Protein AF-J4HUY7-F1 (afdb_monomer)

Solvent-accessible surface area (backbone atoms only — not comparable to full-atom values): 13687 Å² total; per-residue (Å²): 138,82,88,81,90,84,85,79,87,78,92,79,88,75,88,77,85,83,84,84,75,85,84,85,84,78,89,78,82,79,83,84,79,81,87,84,87,82,95,74,90,79,77,85,74,84,67,69,67,57,62,49,49,64,48,46,53,58,52,51,50,52,51,51,52,49,52,51,45,46,54,53,36,52,56,52,59,76,70,52,76,94,69,73,83,78,67,62,34,72,47,80,29,30,30,77,92,40,72,36,100,83,76,45,63,26,73,47,74,48,53,35,80,44,98,59,100,60,72,37,56,49,69,56,53,49,48,51,50,54,49,53,53,31,48,51,19,45,76,72,69,45,73,43,36,58,60,55,62,36,67,74,41,49,83,77,51,73,45,62,69,52,52,56,49,49,52,49,24,47,23,47,53,68,71,50,57,56,66,62,43,26,44,38,75,72,88,81,82,88,80,72,34,69,85,45,71,46,78,44,98,86,73,50,72,50,73,33,56,71,73,88,128

Organism: NCBI:txid599839

Structure (mmCIF, N/CA/C/O backbone):
data_AF-J4HUY7-F1
#
_entry.id   AF-J4HUY7-F1
#
loop_
_atom_site.group_PDB
_atom_site.id
_atom_site.type_symbol
_atom_site.label_atom_id
_atom_site.label_alt_id
_atom_site.label_comp_id
_atom_site.label_asym_id
_atom_site.label_entity_id
_atom_site.label_seq_id
_atom_site.pdbx_PDB_ins_code
_atom_site.Cartn_x
_atom_site.Cartn_y
_atom_site.Cartn_z
_atom_site.occupancy
_atom_site.B_iso_or_equiv
_atom_site.auth_seq_id
_atom_site.auth_comp_id
_atom_site.auth_asym_id
_atom_site.auth_atom_id
_atom_site.pdbx_PDB_model_num
ATOM 1 N N . MET A 1 1 ? -24.445 50.585 28.431 1.00 38.25 1 MET A N 1
ATOM 2 C CA . MET A 1 1 ? -23.936 51.681 27.584 1.00 38.25 1 MET A CA 1
ATOM 3 C C . MET A 1 1 ? -22.609 51.173 27.026 1.00 38.25 1 MET A C 1
ATOM 5 O O . MET A 1 1 ? -21.662 51.097 27.787 1.00 38.25 1 MET A O 1
ATOM 9 N N . PHE A 1 2 ? -22.652 50.297 26.023 1.00 30.91 2 PHE A N 1
ATOM 10 C CA . PHE A 1 2 ? -22.777 50.557 24.579 1.00 30.91 2 PHE A CA 1
ATOM 11 C C . PHE A 1 2 ? -21.496 51.138 23.955 1.00 30.91 2 PHE A C 1
ATOM 13 O O . PHE A 1 2 ? -21.099 52.233 24.326 1.00 30.91 2 PHE A O 1
ATOM 20 N N . VAL A 1 3 ? -20.981 50.341 23.001 1.00 33.72 3 VAL A N 1
ATOM 21 C CA . VAL A 1 3 ? -20.169 50.607 21.789 1.00 33.72 3 VAL A CA 1
ATOM 22 C C . VAL A 1 3 ? -18.810 51.308 21.884 1.00 33.72 3 VAL A C 1
ATOM 24 O O . VAL A 1 3 ? -18.707 52.429 22.354 1.00 33.72 3 VAL A O 1
ATOM 27 N N . ASP A 1 4 ? -17.771 50.606 21.413 1.00 30.89 4 ASP A N 1
ATOM 28 C CA . ASP A 1 4 ? -17.185 50.707 20.051 1.00 30.89 4 ASP A CA 1
ATOM 29 C C . ASP A 1 4 ? -16.328 49.432 19.835 1.00 30.89 4 ASP A C 1
ATOM 31 O O . ASP A 1 4 ? -15.568 49.068 20.727 1.00 30.89 4 ASP A O 1
ATOM 35 N N . ALA A 1 5 ? -16.385 48.580 18.802 1.00 35.00 5 ALA A N 1
ATOM 36 C CA . ALA A 1 5 ? -16.934 48.588 17.443 1.00 35.00 5 ALA A CA 1
ATOM 37 C C . ALA A 1 5 ? -16.463 49.741 16.551 1.00 35.00 5 ALA A C 1
ATOM 39 O O . ALA A 1 5 ? -17.162 50.731 16.423 1.00 35.00 5 ALA A O 1
ATOM 40 N N . SER A 1 6 ? -15.299 49.569 15.916 1.00 33.41 6 SER A N 1
ATOM 41 C CA . SER A 1 6 ? -15.131 49.686 14.456 1.00 33.41 6 SER A CA 1
ATOM 42 C C . SER A 1 6 ? -13.654 49.778 14.089 1.00 33.41 6 SER A C 1
ATOM 44 O O . SER A 1 6 ? -12.982 50.743 14.434 1.00 33.41 6 SER A O 1
ATOM 46 N N . ILE A 1 7 ? -13.170 48.802 13.324 1.00 36.09 7 ILE A N 1
ATOM 47 C CA . ILE A 1 7 ? -12.205 49.081 12.262 1.00 36.09 7 ILE A CA 1
ATOM 48 C C . ILE A 1 7 ? -12.801 48.454 11.008 1.00 36.09 7 ILE A C 1
ATOM 50 O O . ILE A 1 7 ? -12.862 47.233 10.864 1.00 36.09 7 ILE A O 1
ATOM 54 N N . ASP A 1 8 ? -13.332 49.349 10.185 1.00 33.78 8 ASP A N 1
ATOM 55 C CA . ASP A 1 8 ? -13.675 49.159 8.788 1.00 33.78 8 ASP A CA 1
ATOM 56 C C . ASP A 1 8 ? -12.426 48.880 7.941 1.00 33.78 8 ASP A C 1
ATOM 58 O O . ASP A 1 8 ? -11.303 49.214 8.323 1.00 33.78 8 ASP A O 1
ATOM 62 N N . THR A 1 9 ? -12.702 48.425 6.715 1.00 34.53 9 THR A N 1
ATOM 63 C CA . THR A 1 9 ? -11.829 48.404 5.525 1.00 34.53 9 THR A CA 1
ATOM 64 C C . THR A 1 9 ? -10.830 47.236 5.486 1.00 34.53 9 THR A C 1
ATOM 66 O O . THR A 1 9 ? -10.200 46.906 6.477 1.00 34.53 9 THR A O 1
ATOM 69 N N . LEU A 1 10 ? -10.629 46.512 4.388 1.00 32.56 10 LEU A N 1
ATOM 70 C CA . LEU A 1 10 ? -10.973 46.747 2.994 1.00 32.56 10 LEU A CA 1
ATOM 71 C C . LEU A 1 10 ? -10.975 45.382 2.287 1.00 32.56 10 LEU A C 1
ATOM 73 O O . LEU A 1 10 ? -10.099 44.550 2.520 1.00 32.56 10 LEU A O 1
ATOM 77 N N . LEU A 1 11 ? -11.979 45.167 1.443 1.00 32.56 11 LEU A N 1
ATOM 78 C CA . LEU A 1 11 ? -11.950 44.173 0.379 1.00 32.56 11 LEU A CA 1
ATOM 79 C C . LEU A 1 11 ? -10.902 44.616 -0.646 1.00 32.56 11 LEU A C 1
ATOM 81 O O . LEU A 1 11 ? -11.141 45.617 -1.308 1.00 32.56 11 LEU A O 1
ATOM 85 N N . ASP A 1 12 ? -9.821 43.858 -0.809 1.00 32.53 12 ASP A N 1
ATOM 86 C CA . ASP A 1 12 ? -9.082 43.820 -2.073 1.00 32.53 12 ASP A CA 1
ATOM 87 C C . ASP A 1 12 ? -9.061 42.373 -2.552 1.00 32.53 12 ASP A C 1
ATOM 89 O O . ASP A 1 12 ? -8.385 41.489 -2.021 1.00 32.53 12 ASP A O 1
ATOM 93 N N . PHE A 1 13 ? -9.942 42.142 -3.516 1.00 35.69 13 PHE A N 1
ATOM 94 C CA . PHE A 1 13 ? -10.158 40.899 -4.226 1.00 35.69 13 PHE A CA 1
ATOM 95 C C . PHE A 1 13 ? -9.361 40.987 -5.530 1.00 35.69 13 PHE A C 1
ATOM 97 O O . PHE A 1 13 ? -9.944 41.015 -6.608 1.00 35.69 13 PHE A O 1
ATOM 104 N N . ASP A 1 14 ? -8.034 41.062 -5.436 1.00 31.92 14 ASP A N 1
ATOM 105 C CA . ASP A 1 14 ? -7.173 40.973 -6.615 1.00 31.92 14 ASP A CA 1
ATOM 106 C C . ASP A 1 14 ? -6.776 39.517 -6.860 1.00 31.92 14 ASP A C 1
ATOM 108 O O . ASP A 1 14 ? -5.899 38.925 -6.234 1.00 31.92 14 ASP A O 1
ATOM 112 N N . SER A 1 15 ? -7.566 38.922 -7.753 1.00 41.78 15 SER A N 1
ATOM 113 C CA . SER A 1 15 ? -7.103 38.161 -8.911 1.00 41.78 15 SER A CA 1
ATOM 114 C C . SER A 1 15 ? -5.582 38.172 -9.115 1.00 41.78 15 SER A C 1
ATOM 116 O O . SER A 1 15 ? -5.054 39.123 -9.678 1.00 41.78 15 SER A O 1
ATOM 118 N N . GLU A 1 16 ? -4.925 37.050 -8.835 1.00 38.44 16 GLU A N 1
ATOM 119 C CA . GLU A 1 16 ? -3.814 36.583 -9.665 1.00 38.44 16 GLU A CA 1
ATOM 120 C C . GLU A 1 16 ? -3.773 35.051 -9.646 1.00 38.44 16 GLU A C 1
ATOM 122 O O . GLU A 1 16 ? -3.515 34.385 -8.642 1.00 38.44 16 GLU A O 1
ATOM 127 N N . VAL A 1 17 ? -4.159 34.503 -10.794 1.00 41.50 17 VAL A N 1
ATOM 128 C CA . VAL A 1 17 ? -4.097 33.095 -11.159 1.00 41.50 17 VAL A CA 1
ATOM 129 C C . VAL A 1 17 ? -2.678 32.856 -11.666 1.00 41.50 17 VAL A C 1
ATOM 131 O O . VAL A 1 17 ? -2.362 33.274 -12.773 1.00 41.50 17 VAL A O 1
ATOM 134 N N . GLU A 1 18 ? -1.825 32.190 -10.888 1.00 38.47 18 GLU A N 1
ATOM 135 C CA . GLU A 1 18 ? -0.595 31.602 -11.433 1.00 38.47 18 GLU A CA 1
ATOM 136 C C . GLU A 1 18 ? -0.794 30.104 -11.663 1.00 38.47 18 GLU A C 1
ATOM 138 O O . GLU A 1 18 ? -0.602 29.238 -10.806 1.00 38.47 18 GLU A O 1
ATOM 143 N N . GLU A 1 19 ? -1.237 29.841 -12.885 1.00 40.03 19 GLU A N 1
ATOM 144 C CA . GLU A 1 19 ? -1.189 28.578 -13.592 1.00 40.03 19 GLU A CA 1
ATOM 145 C C . GLU A 1 19 ? 0.276 28.243 -13.916 1.00 40.03 19 GLU A C 1
ATOM 147 O O . GLU A 1 19 ? 0.894 28.857 -14.778 1.00 40.03 19 GLU A O 1
ATOM 152 N N . PHE A 1 20 ? 0.850 27.256 -13.224 1.00 31.88 20 PHE A N 1
ATOM 153 C CA . PHE A 1 20 ? 2.121 26.642 -13.617 1.00 31.88 20 PHE A CA 1
ATOM 154 C C . PHE A 1 20 ? 1.890 25.175 -13.981 1.00 31.88 20 PHE A C 1
ATOM 156 O O . PHE A 1 20 ? 2.145 24.259 -13.198 1.00 31.88 20 PHE A O 1
ATOM 163 N N . ALA A 1 21 ? 1.403 24.962 -15.202 1.00 42.94 21 ALA A N 1
ATOM 164 C CA . ALA A 1 21 ? 1.564 23.706 -15.919 1.00 42.94 21 ALA A CA 1
ATOM 165 C C . ALA A 1 21 ? 2.738 23.870 -16.900 1.00 42.94 21 ALA A C 1
ATOM 167 O O . ALA A 1 21 ? 2.683 24.757 -17.750 1.00 42.94 21 ALA A O 1
ATOM 168 N N . PRO A 1 22 ? 3.809 23.061 -16.834 1.00 41.44 22 PRO A N 1
ATOM 169 C CA . PRO A 1 22 ? 4.754 23.016 -17.935 1.00 41.44 22 PRO A CA 1
ATOM 170 C C . PRO A 1 22 ? 4.153 22.186 -19.077 1.00 41.44 22 PRO A C 1
ATOM 172 O O . PRO A 1 22 ? 4.008 20.966 -18.969 1.00 41.44 22 PRO A O 1
ATOM 175 N N . GLU A 1 23 ? 3.816 22.866 -20.174 1.00 35.19 23 GLU A N 1
ATOM 176 C CA . GLU A 1 23 ? 3.649 22.263 -21.496 1.00 35.19 23 GLU A CA 1
ATOM 177 C C . GLU A 1 23 ? 4.940 21.530 -21.886 1.00 35.19 23 GLU A C 1
ATOM 179 O O . GLU A 1 23 ? 5.982 22.145 -22.113 1.00 35.19 23 GLU A O 1
ATOM 184 N N . TYR A 1 24 ? 4.869 20.207 -22.013 1.00 36.44 24 TYR A N 1
ATOM 185 C CA . TYR A 1 24 ? 5.837 19.450 -22.799 1.00 36.44 24 TYR A CA 1
ATOM 186 C C . TYR A 1 24 ? 5.263 19.255 -24.202 1.00 36.44 24 TYR A C 1
ATOM 188 O O . TYR A 1 24 ? 4.510 18.320 -24.466 1.00 36.44 24 TYR A O 1
ATOM 196 N N . SER A 1 25 ? 5.630 20.161 -25.109 1.00 38.25 25 SER A 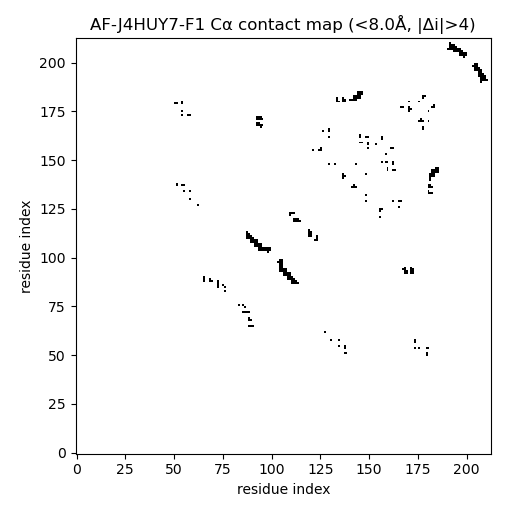N 1
ATOM 197 C CA . SER A 1 25 ? 5.553 19.924 -26.547 1.00 38.25 25 SER A CA 1
ATOM 198 C C . SER A 1 25 ? 6.840 19.235 -26.990 1.00 38.25 25 SER A C 1
ATOM 200 O O . SER A 1 25 ? 7.923 19.817 -26.913 1.00 38.25 25 SER A O 1
ATOM 202 N N . GLN A 1 26 ? 6.734 17.998 -27.472 1.00 34.56 26 GLN A N 1
ATOM 203 C CA . GLN A 1 26 ? 7.739 17.453 -28.375 1.00 34.56 26 GLN A CA 1
ATOM 204 C C . GLN A 1 26 ? 7.059 16.566 -29.418 1.00 34.56 26 GLN A C 1
ATOM 206 O O . GLN A 1 26 ? 6.6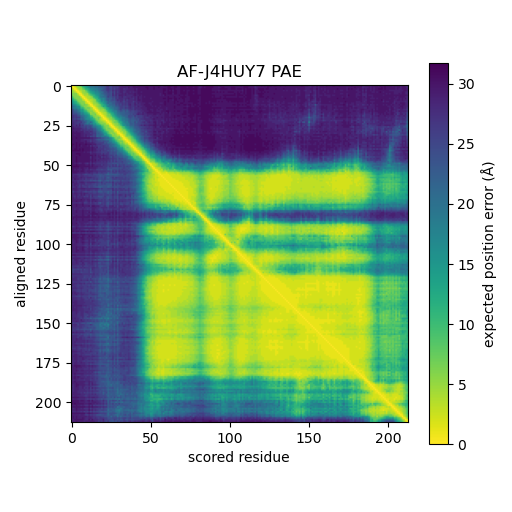09 15.452 -29.153 1.00 34.56 26 GLN A O 1
ATOM 211 N N . THR A 1 27 ? 6.944 17.117 -30.622 1.00 34.31 27 THR A N 1
ATOM 212 C CA . THR A 1 27 ? 6.459 16.455 -31.826 1.00 34.31 27 THR A CA 1
ATOM 213 C C . THR A 1 27 ? 7.509 15.463 -32.323 1.00 34.31 27 THR A C 1
ATOM 215 O O . THR A 1 27 ? 8.447 15.829 -33.026 1.00 34.31 27 THR A O 1
ATOM 218 N N . ALA A 1 28 ? 7.345 14.184 -31.990 1.00 35.81 28 ALA A N 1
ATOM 219 C CA . ALA A 1 28 ? 8.039 13.115 -32.697 1.00 35.81 28 ALA A CA 1
ATOM 220 C C . ALA A 1 28 ? 7.286 12.821 -34.003 1.00 35.81 28 ALA A C 1
ATOM 222 O O . ALA A 1 28 ? 6.202 12.237 -34.010 1.00 35.81 28 ALA A O 1
ATOM 223 N N . THR A 1 29 ? 7.853 13.269 -35.120 1.00 32.00 29 THR A N 1
ATOM 224 C CA . THR A 1 29 ? 7.429 12.900 -36.472 1.00 32.00 29 THR A CA 1
ATOM 225 C C . THR A 1 29 ? 7.604 11.394 -36.671 1.00 32.00 29 THR A C 1
ATOM 227 O O . THR A 1 29 ? 8.727 10.893 -36.709 1.00 32.00 29 THR A O 1
ATOM 230 N N . PHE A 1 30 ? 6.489 10.674 -36.787 1.00 29.12 30 PHE A N 1
ATOM 231 C CA . PHE A 1 30 ? 6.446 9.245 -37.089 1.00 29.12 30 PHE A CA 1
ATOM 232 C C . PHE A 1 30 ? 6.504 9.053 -38.611 1.00 29.12 30 PHE A C 1
ATOM 234 O O . PHE A 1 30 ? 5.508 9.261 -39.308 1.00 29.12 30 PHE A O 1
ATOM 241 N N . ASP A 1 31 ? 7.681 8.700 -39.129 1.00 30.00 31 ASP A N 1
ATOM 242 C CA . ASP A 1 31 ? 7.869 8.297 -40.524 1.00 30.00 31 ASP A CA 1
ATOM 243 C C . ASP A 1 31 ? 7.206 6.930 -40.753 1.00 30.00 31 ASP A C 1
ATOM 245 O O . ASP A 1 31 ? 7.569 5.913 -40.156 1.00 30.00 31 ASP A O 1
ATOM 249 N N . LYS A 1 32 ? 6.174 6.926 -41.599 1.00 40.25 32 LYS A N 1
ATOM 250 C CA . LYS A 1 32 ? 5.355 5.762 -41.922 1.00 40.25 32 LYS A CA 1
ATOM 251 C C . LYS A 1 32 ? 5.789 5.197 -43.268 1.00 40.25 32 LYS A C 1
ATOM 253 O O . LYS A 1 32 ? 5.107 5.377 -44.274 1.00 40.25 32 LYS A O 1
ATOM 258 N N . SER A 1 33 ? 6.870 4.431 -43.250 1.00 33.69 33 SER A N 1
ATOM 259 C CA . SER A 1 33 ? 7.291 3.602 -44.378 1.00 33.69 33 SER A CA 1
ATOM 260 C C . SER A 1 33 ? 7.096 2.119 -44.034 1.00 33.69 33 SER A C 1
ATOM 262 O O . SER A 1 33 ? 7.957 1.483 -43.435 1.00 33.69 33 SER A O 1
ATOM 264 N N . ARG A 1 34 ? 5.926 1.563 -44.387 1.00 39.53 34 ARG A N 1
ATOM 265 C CA . ARG A 1 34 ? 5.692 0.104 -44.485 1.00 39.53 34 ARG A CA 1
ATOM 266 C C . ARG A 1 34 ? 6.259 -0.413 -45.817 1.00 39.53 34 ARG A C 1
ATOM 268 O O . ARG A 1 34 ? 6.200 0.311 -46.809 1.00 39.53 34 ARG A O 1
ATOM 275 N N . PRO A 1 35 ? 6.657 -1.693 -45.884 1.00 36.69 35 PRO A N 1
ATOM 276 C CA . PRO A 1 35 ? 5.809 -2.638 -46.612 1.00 36.69 35 PRO A CA 1
ATOM 277 C C . PRO A 1 35 ? 5.503 -3.923 -45.823 1.00 36.69 35 PRO A C 1
ATOM 279 O O . PRO A 1 35 ? 5.846 -4.074 -44.658 1.00 36.69 35 PRO A O 1
ATOM 282 N N . SER A 1 36 ? 4.703 -4.763 -46.464 1.00 34.75 36 SER A N 1
ATOM 283 C CA . SER A 1 36 ? 3.686 -5.684 -45.962 1.00 34.75 36 SER A CA 1
ATOM 284 C C . SER A 1 36 ? 4.118 -7.137 -45.703 1.00 34.75 36 SER A C 1
ATOM 286 O O . SER A 1 36 ? 5.081 -7.612 -46.290 1.00 34.75 36 SER A O 1
ATOM 288 N N . THR A 1 37 ? 3.251 -7.812 -44.927 1.00 37.28 37 THR A N 1
ATOM 289 C CA . THR A 1 37 ? 2.889 -9.250 -44.914 1.00 37.28 37 THR A CA 1
ATOM 290 C C . THR A 1 37 ? 3.932 -10.272 -44.466 1.00 37.28 37 THR A C 1
ATOM 292 O O . THR A 1 37 ? 4.777 -10.672 -45.251 1.00 37.28 37 THR A O 1
ATOM 295 N N . ASP A 1 38 ? 3.733 -10.813 -43.261 1.00 29.41 38 ASP A N 1
ATOM 296 C CA . ASP A 1 38 ? 3.331 -12.217 -43.142 1.00 29.41 38 ASP A CA 1
ATOM 297 C C . ASP A 1 38 ? 2.443 -12.422 -41.911 1.00 29.41 38 ASP A C 1
ATOM 299 O O . ASP A 1 38 ? 2.703 -11.929 -40.814 1.00 29.41 38 ASP A O 1
ATOM 303 N N . SER A 1 39 ? 1.323 -13.098 -42.142 1.00 44.34 39 SER A N 1
ATOM 304 C CA . SER A 1 39 ? 0.355 -13.515 -41.140 1.00 44.34 39 SER A CA 1
ATOM 305 C C . SER A 1 39 ? 0.922 -14.675 -40.328 1.00 44.34 39 SER A C 1
ATOM 307 O O . SER A 1 39 ? 0.954 -15.808 -40.805 1.00 44.34 39 SER A O 1
ATOM 309 N N . VAL A 1 40 ? 1.313 -14.399 -39.089 1.00 36.50 40 VAL A N 1
ATOM 310 C CA . VAL A 1 40 ? 1.475 -15.413 -38.049 1.00 36.50 40 VAL A CA 1
ATOM 311 C C . VAL A 1 40 ? 0.678 -14.915 -36.856 1.00 36.50 40 VAL A C 1
ATOM 313 O O . VAL A 1 40 ? 0.971 -13.857 -36.311 1.00 36.50 40 VAL A O 1
ATOM 316 N N . THR A 1 41 ? -0.377 -15.642 -36.514 1.00 44.94 41 THR A N 1
ATOM 317 C CA . THR A 1 41 ? -1.059 -15.581 -35.221 1.00 44.94 41 THR A CA 1
ATOM 318 C C . THR A 1 41 ? -0.271 -16.437 -34.232 1.00 44.94 41 THR A C 1
ATOM 320 O O . THR A 1 41 ? -0.215 -17.650 -34.443 1.00 44.94 41 THR A O 1
ATOM 323 N N . PRO A 1 42 ? 0.302 -15.869 -33.160 1.00 36.69 42 PRO A N 1
ATOM 324 C CA . PRO A 1 42 ? 0.654 -16.620 -31.972 1.00 36.69 42 PRO A CA 1
ATOM 325 C C . PRO A 1 42 ? -0.351 -16.277 -30.870 1.00 36.69 42 PRO A C 1
ATOM 327 O O . PRO A 1 42 ? -0.430 -15.147 -30.400 1.00 36.69 42 PRO A O 1
ATOM 330 N N . GLU A 1 43 ? -1.173 -17.282 -30.603 1.00 38.50 43 GLU A N 1
ATOM 331 C CA . GLU A 1 43 ? -1.778 -17.690 -29.334 1.00 38.50 43 GLU A CA 1
ATOM 332 C C . GLU A 1 43 ? -1.806 -16.666 -28.188 1.00 38.50 43 GLU A C 1
ATOM 334 O O . GLU A 1 43 ? -0.788 -16.188 -27.695 1.00 38.50 43 GLU A O 1
ATOM 339 N N . GLU A 1 44 ? -3.027 -16.374 -27.743 1.00 38.62 44 GLU A N 1
ATOM 340 C CA . GLU A 1 44 ? -3.322 -15.635 -26.524 1.00 38.62 44 GLU A CA 1
ATOM 341 C C . GLU A 1 44 ? -2.806 -16.434 -25.313 1.00 38.62 44 GLU A C 1
ATOM 343 O O . GLU A 1 44 ? -3.359 -17.476 -24.961 1.00 38.62 44 GLU A O 1
ATOM 348 N N . ASP A 1 45 ? -1.734 -15.954 -24.679 1.00 37.28 45 ASP A N 1
ATOM 349 C CA . ASP A 1 45 ? -1.219 -16.505 -23.425 1.00 37.28 45 ASP A CA 1
ATOM 350 C C . ASP A 1 45 ? -2.270 -16.351 -22.300 1.00 37.28 45 ASP A C 1
ATOM 352 O O . ASP A 1 45 ? -2.436 -15.280 -21.709 1.00 37.28 45 ASP A O 1
ATOM 356 N N . GLU A 1 46 ? -2.953 -17.445 -21.946 1.00 44.47 46 GLU A N 1
ATOM 357 C CA . GLU A 1 46 ? -3.904 -17.558 -20.821 1.00 44.47 46 GLU A CA 1
ATOM 358 C C . GLU A 1 46 ? -3.273 -17.376 -19.412 1.00 44.47 46 GLU A C 1
ATOM 360 O O . GLU A 1 46 ? -3.939 -17.581 -18.396 1.00 44.47 46 GLU A O 1
ATOM 365 N N . ASP A 1 47 ? -2.011 -16.948 -19.292 1.00 46.00 47 ASP A N 1
ATOM 366 C CA . ASP A 1 47 ? -1.273 -16.918 -18.013 1.00 46.00 47 ASP A CA 1
ATOM 367 C C . ASP A 1 47 ? -1.370 -15.570 -17.254 1.00 46.00 47 ASP A C 1
ATOM 369 O O . ASP A 1 47 ? -1.098 -15.472 -16.056 1.00 46.00 47 ASP A O 1
ATOM 373 N N . GLY A 1 48 ? -1.829 -14.495 -17.909 1.00 48.81 48 GLY A N 1
ATOM 374 C CA . GLY A 1 48 ? -1.856 -13.145 -17.314 1.00 48.81 48 GLY A CA 1
ATOM 375 C C . GLY A 1 48 ? -2.935 -12.915 -16.242 1.00 48.81 48 GLY A C 1
ATOM 376 O O . GLY A 1 48 ? -2.802 -12.038 -15.381 1.00 48.81 48 GLY A O 1
ATOM 377 N N . THR A 1 49 ? -4.018 -13.698 -16.263 1.00 52.59 49 THR A N 1
ATOM 378 C CA . THR A 1 49 ? -5.185 -13.459 -15.390 1.00 52.59 49 THR A CA 1
ATOM 379 C C . THR A 1 49 ? -5.063 -14.094 -14.006 1.00 52.59 49 THR A C 1
ATOM 381 O O . THR A 1 49 ? -5.787 -13.702 -13.091 1.00 52.59 49 THR A O 1
ATOM 384 N N . ASN A 1 50 ? -4.173 -15.073 -13.827 1.00 58.41 50 ASN A N 1
ATOM 385 C CA . ASN A 1 50 ? -4.056 -15.800 -12.563 1.00 58.41 50 ASN A CA 1
ATOM 386 C C . ASN A 1 50 ? -3.141 -15.059 -11.574 1.00 58.41 50 ASN A C 1
ATOM 388 O O . ASN A 1 50 ? -3.513 -14.856 -10.420 1.00 58.41 50 ASN A O 1
ATOM 392 N N . ALA A 1 51 ? -2.010 -14.534 -12.057 1.00 59.31 51 ALA A N 1
ATOM 393 C CA . ALA A 1 51 ? -1.076 -13.742 -11.249 1.00 59.31 51 ALA A CA 1
ATOM 394 C C . ALA A 1 51 ? -1.681 -12.408 -10.766 1.00 59.31 51 ALA A C 1
ATOM 396 O O . ALA A 1 51 ? -1.413 -11.947 -9.659 1.00 59.31 51 ALA A O 1
ATOM 397 N N . THR A 1 52 ? -2.539 -11.789 -11.582 1.00 65.44 52 THR A N 1
ATOM 398 C CA . THR A 1 52 ? -3.256 -10.552 -11.224 1.00 65.44 52 THR A CA 1
ATOM 399 C C . THR A 1 52 ? -4.317 -10.797 -10.148 1.00 65.44 52 THR A C 1
ATOM 401 O O . THR A 1 52 ? -4.470 -9.981 -9.239 1.00 65.44 52 THR A O 1
ATOM 404 N N . LYS A 1 53 ? -5.003 -11.948 -10.183 1.00 65.88 53 LYS A N 1
ATOM 405 C CA . LYS A 1 53 ? -5.951 -12.370 -9.134 1.00 65.88 53 LYS A CA 1
ATOM 406 C C . LYS A 1 53 ? -5.267 -12.699 -7.806 1.00 65.88 53 LYS A C 1
ATOM 408 O O . LYS A 1 53 ? -5.856 -12.470 -6.751 1.00 65.88 53 LYS A O 1
ATOM 413 N N . GLU A 1 54 ? -4.035 -13.201 -7.851 1.00 77.19 54 GLU A N 1
ATOM 414 C CA . GLU A 1 54 ? -3.272 -13.599 -6.663 1.00 77.19 54 GLU A CA 1
ATOM 415 C C . GLU A 1 54 ? -2.989 -12.413 -5.720 1.00 77.19 54 GLU A C 1
ATOM 417 O O . GLU A 1 54 ? -3.029 -12.567 -4.500 1.00 77.19 54 GLU A O 1
ATOM 422 N N . ALA A 1 55 ? -2.783 -11.207 -6.264 1.00 77.81 55 ALA A N 1
ATOM 423 C CA . ALA A 1 55 ? -2.499 -10.005 -5.474 1.00 77.81 55 ALA A CA 1
ATOM 424 C C . ALA A 1 55 ? -3.746 -9.175 -5.100 1.00 77.81 55 ALA A C 1
ATOM 426 O O . ALA A 1 55 ? -3.738 -8.498 -4.068 1.00 77.81 55 ALA A O 1
ATOM 427 N N . THR A 1 56 ? -4.826 -9.214 -5.890 1.00 88.31 56 THR A N 1
ATOM 428 C CA . THR A 1 56 ? -6.046 -8.421 -5.621 1.00 88.31 56 THR A CA 1
ATOM 429 C C . THR A 1 56 ? -6.888 -8.990 -4.487 1.00 88.31 56 THR A C 1
ATOM 431 O O . THR A 1 56 ? -7.315 -8.241 -3.608 1.00 88.31 56 THR A O 1
ATOM 434 N N . GLN A 1 57 ? -7.073 -10.310 -4.436 1.00 90.88 57 GLN A N 1
ATOM 435 C CA . GLN A 1 57 ? -7.857 -10.965 -3.385 1.00 90.88 57 GLN A CA 1
ATOM 436 C C . GLN A 1 57 ? -7.373 -10.670 -1.952 1.00 90.88 57 GLN A C 1
ATOM 438 O O . GLN A 1 57 ? -8.202 -10.291 -1.118 1.00 90.88 57 GLN A O 1
ATOM 443 N N . PRO A 1 58 ? -6.074 -10.799 -1.610 1.00 91.56 58 PRO A N 1
ATOM 444 C CA . PRO A 1 58 ? -5.615 -10.517 -0.251 1.00 91.56 58 PRO A CA 1
ATOM 445 C C . PRO A 1 58 ? -5.723 -9.028 0.102 1.00 91.56 58 PRO A C 1
ATOM 447 O O . PRO A 1 58 ? -5.974 -8.680 1.261 1.00 91.56 58 PRO A O 1
ATOM 450 N N . LEU A 1 59 ? -5.595 -8.145 -0.892 1.00 92.00 59 LEU A N 1
ATOM 451 C CA . LEU A 1 59 ? -5.790 -6.712 -0.722 1.00 92.00 59 LEU A CA 1
ATOM 452 C C . LEU A 1 59 ? -7.244 -6.395 -0.341 1.00 92.00 59 LEU A C 1
ATOM 454 O O . LEU A 1 59 ? -7.492 -5.733 0.669 1.00 92.00 59 LEU A O 1
ATOM 458 N N . GLU A 1 60 ? -8.201 -6.915 -1.109 1.00 93.50 60 GLU A N 1
ATOM 459 C CA . GLU A 1 60 ? -9.635 -6.742 -0.868 1.00 93.50 60 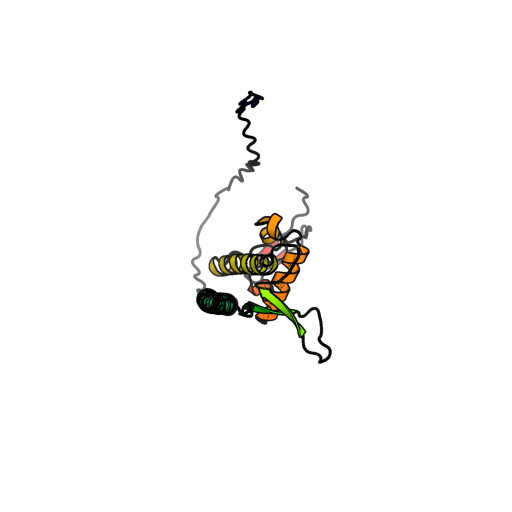GLU A CA 1
ATOM 460 C C . GLU A 1 60 ? -10.061 -7.368 0.462 1.00 93.50 60 GLU A C 1
ATOM 462 O O . GLU A 1 60 ? -10.775 -6.736 1.243 1.00 93.50 60 GLU A O 1
ATOM 467 N N . ALA A 1 61 ? -9.558 -8.561 0.786 1.00 93.75 61 ALA A N 1
ATOM 468 C CA . ALA A 1 61 ? -9.821 -9.219 2.062 1.00 93.75 61 ALA A CA 1
ATOM 469 C C . ALA A 1 61 ? -9.357 -8.370 3.259 1.00 93.75 61 ALA A C 1
ATOM 471 O O . ALA A 1 61 ? -10.071 -8.261 4.262 1.00 93.75 61 ALA A O 1
ATOM 472 N N . LEU A 1 62 ? -8.191 -7.721 3.158 1.00 94.19 62 LEU A N 1
ATOM 473 C CA . LEU A 1 62 ? -7.685 -6.841 4.211 1.00 94.19 62 LEU A CA 1
ATOM 474 C C . LEU A 1 62 ? -8.550 -5.579 4.361 1.00 94.19 62 LEU A C 1
ATOM 476 O O . LEU A 1 62 ? -8.871 -5.189 5.489 1.00 94.19 62 LEU A O 1
ATOM 480 N N . VAL A 1 63 ? -8.979 -4.973 3.247 1.00 94.31 63 VAL A N 1
ATOM 481 C CA . VAL A 1 63 ? -9.918 -3.836 3.260 1.00 94.31 63 VAL A CA 1
ATOM 482 C C . VAL A 1 63 ? -11.244 -4.233 3.908 1.00 94.31 63 VAL A C 1
ATOM 484 O O . VAL A 1 63 ? -11.720 -3.538 4.808 1.00 94.31 63 VAL A O 1
ATOM 487 N N . LEU A 1 64 ? -11.824 -5.363 3.498 1.00 94.75 64 LEU A N 1
ATOM 488 C CA . LEU A 1 64 ? -13.094 -5.866 4.021 1.00 94.75 64 LEU A CA 1
ATOM 489 C C . LEU A 1 64 ? -13.011 -6.176 5.516 1.00 94.75 64 LEU A C 1
ATOM 491 O O . LEU A 1 64 ? -13.918 -5.806 6.265 1.00 94.75 64 LEU A O 1
ATOM 495 N N . SER A 1 65 ? -11.915 -6.789 5.971 1.00 94.25 65 SER A N 1
ATOM 496 C CA . SER A 1 65 ? -11.661 -7.033 7.395 1.00 94.25 65 SER A CA 1
ATOM 497 C C . SER A 1 65 ? -11.679 -5.730 8.195 1.00 94.25 65 SER A C 1
ATOM 499 O O . SER A 1 65 ? -12.380 -5.618 9.203 1.00 94.25 65 SER A O 1
ATOM 501 N N . PHE A 1 66 ? -10.973 -4.704 7.717 1.00 93.88 66 PHE A N 1
ATOM 502 C CA . PHE A 1 66 ? -10.932 -3.410 8.389 1.00 93.88 66 PHE A CA 1
ATOM 503 C C . PHE A 1 66 ? -12.296 -2.707 8.408 1.00 93.88 66 PHE A C 1
ATOM 505 O O . PHE A 1 66 ? -12.724 -2.216 9.455 1.00 93.88 66 PHE A O 1
ATOM 512 N N . MET A 1 67 ? -13.001 -2.674 7.275 1.00 94.06 67 MET A N 1
ATOM 513 C CA . MET A 1 67 ? -14.314 -2.029 7.173 1.00 94.06 67 MET A CA 1
ATOM 514 C C . MET A 1 67 ? -15.370 -2.741 8.024 1.00 94.06 67 MET A C 1
ATOM 516 O O . MET A 1 67 ? -16.191 -2.080 8.664 1.00 94.06 67 MET A O 1
ATOM 520 N N . SER A 1 68 ? -15.305 -4.072 8.110 1.00 93.56 68 SER A N 1
ATOM 521 C CA . SER A 1 68 ? -16.171 -4.866 8.988 1.00 93.56 68 SER A CA 1
ATOM 522 C C . SER A 1 68 ? -15.930 -4.503 10.454 1.00 93.56 68 SER A C 1
ATOM 524 O O . SER A 1 68 ? -16.869 -4.103 11.145 1.00 93.56 68 SER A O 1
ATOM 526 N N . GLN A 1 69 ? -14.666 -4.500 10.897 1.00 92.81 69 GLN A N 1
ATOM 527 C CA . GLN A 1 69 ? -14.291 -4.084 12.254 1.00 92.81 69 GLN A CA 1
ATOM 528 C C . GLN A 1 69 ? -14.738 -2.648 12.574 1.00 92.81 69 GLN A C 1
ATOM 530 O O . GLN A 1 69 ? -15.227 -2.378 13.675 1.00 92.81 69 GLN A O 1
ATOM 535 N N . LEU A 1 70 ? -14.600 -1.718 11.622 1.00 90.81 70 LEU A N 1
ATOM 536 C CA . LEU A 1 70 ? -15.089 -0.347 11.775 1.00 90.81 70 LEU A CA 1
ATOM 537 C C . LEU A 1 70 ? -16.607 -0.299 11.938 1.00 90.81 70 LEU A C 1
ATOM 539 O O . LEU A 1 70 ? -17.097 0.379 12.841 1.00 90.81 70 LEU A O 1
ATOM 543 N N . SER A 1 71 ? -17.353 -1.006 11.090 1.00 91.50 71 SER A N 1
ATOM 544 C CA . SER A 1 71 ? -18.817 -1.010 11.139 1.00 91.50 71 SER A CA 1
ATOM 545 C C . SER A 1 71 ? -19.330 -1.516 12.493 1.00 91.50 71 SER A C 1
ATOM 547 O O . SER A 1 71 ? -20.176 -0.875 13.123 1.00 91.50 71 SER A O 1
ATOM 549 N N . GLU A 1 72 ? -18.734 -2.590 13.015 1.00 88.50 72 GLU A N 1
ATOM 550 C CA . GLU A 1 72 ? -19.060 -3.147 14.325 1.00 88.50 72 GLU A CA 1
ATOM 551 C C . GLU A 1 72 ? -18.715 -2.180 15.462 1.00 88.50 72 GLU A C 1
ATOM 553 O O . GLU A 1 72 ? -19.511 -1.982 16.387 1.00 88.50 72 GLU A O 1
ATOM 558 N N . ALA A 1 73 ? -17.540 -1.547 15.398 1.00 87.19 73 ALA A N 1
ATOM 559 C CA . ALA A 1 73 ? -17.113 -0.566 16.389 1.00 87.19 73 ALA A CA 1
ATOM 560 C C . ALA A 1 73 ? -18.064 0.643 16.438 1.00 87.19 73 ALA A C 1
ATOM 562 O O . ALA A 1 73 ? -18.408 1.118 17.526 1.00 87.19 73 ALA A O 1
ATOM 563 N N . LEU A 1 74 ? -18.552 1.102 15.280 1.00 85.25 74 LEU A N 1
ATO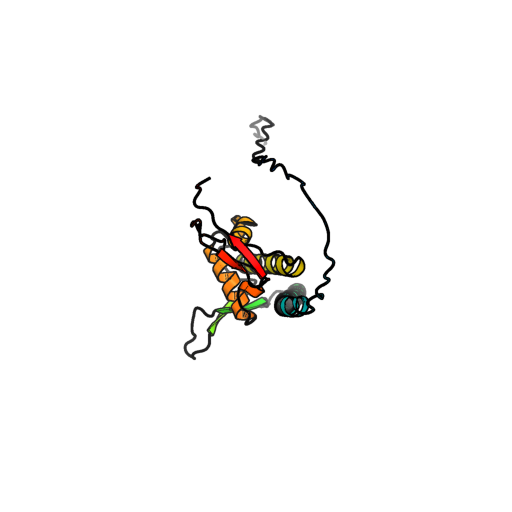M 564 C CA . LEU A 1 74 ? -19.510 2.205 15.180 1.00 85.25 74 LEU A CA 1
ATOM 565 C C . LEU A 1 74 ? -20.883 1.845 15.765 1.00 85.25 74 LEU A C 1
ATOM 567 O O . LEU A 1 74 ? -21.478 2.666 16.468 1.00 85.25 74 LEU A O 1
ATOM 571 N N . VAL A 1 75 ? -21.383 0.625 15.531 1.00 84.88 75 VAL A N 1
ATOM 572 C CA . VAL A 1 75 ? -22.659 0.156 16.109 1.00 84.88 75 VAL A CA 1
ATOM 573 C C . VAL A 1 75 ? -22.586 0.113 17.636 1.00 84.88 75 VAL A C 1
ATOM 575 O O . VAL A 1 75 ? -23.502 0.584 18.316 1.00 84.88 75 VAL A O 1
ATOM 578 N N . VAL A 1 76 ? -21.483 -0.401 18.187 1.00 78.31 76 VAL A N 1
ATOM 579 C CA . VAL A 1 76 ? -21.265 -0.460 19.641 1.00 78.31 76 VAL A CA 1
ATOM 580 C C . VAL A 1 76 ? -21.158 0.942 20.241 1.00 78.31 76 VAL A C 1
ATOM 582 O O . VAL A 1 76 ? -21.763 1.207 21.279 1.00 78.31 76 VAL A O 1
ATOM 585 N N . SER A 1 77 ? -20.453 1.862 19.574 1.00 75.44 77 SER A N 1
ATOM 586 C CA . SER A 1 77 ? -20.303 3.242 20.048 1.00 75.44 77 SER A CA 1
ATOM 587 C C . SER A 1 77 ? -21.636 3.990 20.143 1.00 75.44 77 SER A C 1
ATOM 589 O O . SER A 1 77 ? -21.816 4.769 21.074 1.00 75.44 77 SER A O 1
ATOM 591 N N . LYS A 1 78 ? -22.576 3.768 19.214 1.00 73.50 78 LYS A N 1
ATOM 592 C CA . LYS A 1 78 ? -23.889 4.444 19.220 1.00 73.50 78 LYS A CA 1
ATOM 593 C C . LYS A 1 78 ? -24.815 3.962 20.342 1.00 73.50 78 LYS A C 1
ATOM 595 O O . LYS A 1 78 ? -25.669 4.718 20.789 1.00 73.50 78 LYS A O 1
ATOM 600 N N . ARG A 1 79 ? -24.657 2.713 20.793 1.00 69.38 79 ARG A N 1
ATOM 601 C CA . ARG A 1 79 ? -25.476 2.099 21.859 1.00 69.38 79 ARG A CA 1
ATOM 602 C C . ARG A 1 79 ? -24.918 2.327 23.268 1.00 69.38 79 ARG A C 1
ATOM 604 O O . ARG A 1 79 ? -25.589 2.034 24.251 1.00 69.38 79 ARG A O 1
ATOM 611 N N . ALA A 1 80 ? -23.691 2.821 23.380 1.00 61.53 80 ALA A N 1
ATOM 612 C CA . ALA A 1 80 ? -22.979 2.941 24.640 1.00 61.53 80 ALA A CA 1
ATOM 613 C C . ALA A 1 80 ? -23.359 4.215 25.420 1.00 61.53 80 ALA A C 1
ATOM 615 O O . ALA A 1 80 ? -22.851 5.301 25.151 1.00 61.53 80 ALA A O 1
ATOM 616 N N . THR A 1 81 ? -24.195 4.086 26.452 1.00 57.59 81 THR A N 1
ATOM 617 C CA . THR A 1 81 ? -24.440 5.158 27.427 1.00 57.59 81 THR A CA 1
ATOM 618 C C . THR A 1 81 ? -23.349 5.176 28.506 1.00 57.59 81 THR A C 1
ATOM 620 O O . THR A 1 81 ? -23.259 4.276 29.335 1.00 57.59 81 THR A O 1
ATOM 623 N N . ARG A 1 82 ? -22.539 6.242 28.507 1.00 55.97 82 ARG A N 1
ATOM 624 C CA . ARG A 1 82 ? -21.725 6.783 29.623 1.00 55.97 82 ARG A CA 1
ATOM 625 C C . ARG A 1 82 ? -20.607 5.951 30.266 1.00 55.97 82 ARG A C 1
ATOM 627 O O . ARG A 1 82 ? -19.818 6.529 31.004 1.00 55.97 82 ARG A O 1
ATOM 634 N N . SER A 1 83 ? -20.431 4.681 29.945 1.00 62.38 83 SER A N 1
ATOM 635 C CA . SER A 1 83 ? -19.207 3.958 30.309 1.00 62.38 83 SER A CA 1
ATOM 636 C C . SER A 1 83 ? -18.926 2.932 29.235 1.00 62.38 83 SER A C 1
ATOM 638 O O . SER A 1 83 ? -19.625 1.927 29.167 1.00 62.38 83 SER A O 1
ATOM 640 N N . ASN A 1 84 ? -17.980 3.187 28.326 1.00 54.47 84 ASN A N 1
ATOM 641 C CA . ASN A 1 84 ? -17.579 2.108 27.434 1.00 54.47 84 ASN A CA 1
ATOM 642 C C . ASN A 1 84 ? -16.201 2.284 26.815 1.00 54.47 84 ASN A C 1
ATOM 644 O O . ASN A 1 84 ? -15.857 3.308 26.228 1.00 54.47 84 ASN A O 1
ATOM 648 N N . LYS A 1 85 ? -15.427 1.211 26.943 1.00 59.28 85 LYS A N 1
ATOM 649 C CA . LYS A 1 85 ? -14.136 1.004 26.305 1.00 59.28 85 LYS A CA 1
ATOM 650 C C . LYS A 1 85 ? -14.372 0.963 24.793 1.00 59.28 85 LYS A C 1
ATOM 652 O O . LYS A 1 85 ? -15.027 0.045 24.306 1.00 59.28 85 LYS A O 1
ATOM 657 N N . SER A 1 86 ? -13.889 1.961 24.052 1.00 63.34 86 SER A N 1
ATOM 658 C CA . SER A 1 86 ? -13.982 1.964 22.589 1.00 63.34 86 SER A CA 1
ATOM 659 C C . SER A 1 86 ? -13.310 0.706 22.036 1.00 63.34 86 SER A C 1
ATOM 661 O O . SER A 1 86 ? -12.154 0.427 22.369 1.00 63.34 86 SER A O 1
ATOM 663 N N . LYS A 1 87 ? -14.019 -0.068 21.205 1.00 73.88 87 LYS A N 1
ATOM 664 C CA . LYS A 1 87 ? -13.396 -1.166 20.460 1.00 73.88 87 LYS A CA 1
ATOM 665 C C . LYS A 1 87 ? -12.390 -0.551 19.491 1.00 73.88 87 LYS A C 1
ATOM 667 O O . LYS A 1 87 ? -12.761 0.266 18.654 1.00 73.88 87 LYS A O 1
ATOM 672 N N . ASN A 1 88 ? -11.120 -0.907 19.651 1.00 82.88 88 ASN A N 1
ATOM 673 C CA . ASN A 1 88 ? -10.081 -0.477 18.728 1.00 82.88 88 ASN A CA 1
ATOM 674 C C . ASN A 1 88 ? -10.118 -1.408 17.519 1.00 82.88 88 ASN A C 1
ATOM 676 O O . ASN A 1 88 ? -10.037 -2.622 17.683 1.00 82.88 88 ASN A O 1
ATOM 680 N N . VAL A 1 89 ? -10.211 -0.827 16.333 1.00 89.62 89 VAL A N 1
ATOM 681 C CA . VAL A 1 89 ? -9.961 -1.496 15.063 1.00 89.62 89 VAL A CA 1
ATOM 682 C C . VAL A 1 89 ? -8.464 -1.711 14.912 1.00 89.62 89 VAL A C 1
ATOM 684 O O . VAL A 1 89 ? -7.663 -0.818 15.217 1.00 89.62 89 VAL A O 1
ATOM 687 N N . VAL A 1 90 ? -8.085 -2.908 14.477 1.00 91.50 90 VAL A N 1
ATOM 688 C CA . VAL A 1 90 ? -6.693 -3.338 14.414 1.00 91.50 90 VAL A CA 1
ATOM 689 C C . VAL A 1 90 ? -6.393 -3.933 13.043 1.00 91.50 90 VAL A C 1
ATOM 691 O O . VAL A 1 90 ? -7.125 -4.786 12.549 1.00 91.50 90 VAL A O 1
ATOM 694 N N . ILE A 1 91 ? -5.288 -3.489 12.447 1.00 92.50 91 ILE A N 1
ATOM 695 C CA . ILE A 1 91 ? -4.681 -4.110 11.269 1.00 92.50 91 ILE A CA 1
ATOM 696 C C . ILE A 1 91 ? -3.299 -4.603 11.669 1.00 92.50 91 ILE A C 1
ATOM 698 O O . ILE A 1 91 ? -2.502 -3.852 12.236 1.00 92.50 91 ILE A O 1
ATOM 702 N N . GLU A 1 92 ? -3.009 -5.852 11.351 1.00 92.62 92 GLU A N 1
ATOM 703 C CA . GLU A 1 92 ? -1.714 -6.472 11.584 1.00 92.62 92 GLU A CA 1
ATOM 704 C C . GLU A 1 92 ? -1.005 -6.656 10.247 1.00 92.62 92 GLU A C 1
ATOM 706 O O . GLU A 1 92 ? -1.555 -7.247 9.324 1.00 92.62 92 GLU A O 1
ATOM 711 N N . LEU A 1 93 ? 0.200 -6.103 10.136 1.00 91.75 93 LEU A N 1
ATOM 712 C CA . LEU A 1 93 ? 1.032 -6.207 8.944 1.00 91.75 93 LEU A CA 1
ATOM 713 C C . LEU A 1 93 ? 2.316 -6.951 9.283 1.00 91.75 93 LEU A C 1
ATOM 715 O O . LEU A 1 93 ? 2.972 -6.647 10.282 1.00 91.75 93 LEU A O 1
ATOM 719 N N . VAL A 1 94 ? 2.717 -7.889 8.439 1.00 91.81 94 VAL A N 1
ATOM 720 C CA . VAL A 1 94 ? 3.985 -8.600 8.595 1.00 91.81 94 VAL A CA 1
ATOM 721 C C . VAL A 1 94 ? 5.137 -7.655 8.258 1.00 91.81 94 VAL A C 1
ATOM 723 O O . VAL A 1 94 ? 5.128 -6.963 7.247 1.00 91.81 94 VAL A O 1
ATOM 726 N N . ASN A 1 95 ? 6.170 -7.639 9.095 1.00 88.44 95 ASN A N 1
ATOM 727 C CA . ASN A 1 95 ? 7.388 -6.874 8.876 1.00 88.44 95 ASN A CA 1
ATOM 728 C C . ASN A 1 95 ? 8.592 -7.820 8.783 1.00 88.44 95 ASN A C 1
ATOM 730 O O . ASN A 1 95 ? 9.208 -8.173 9.788 1.00 88.44 95 ASN A O 1
ATOM 734 N N . ARG A 1 96 ? 8.979 -8.190 7.555 1.00 79.69 96 ARG A N 1
ATOM 735 C CA . ARG A 1 96 ? 10.133 -9.078 7.302 1.00 79.69 96 ARG A CA 1
ATOM 736 C C . ARG A 1 96 ? 11.489 -8.474 7.704 1.00 79.69 96 ARG A C 1
ATOM 738 O O . ARG A 1 96 ? 12.461 -9.208 7.822 1.00 79.69 96 ARG A O 1
ATOM 745 N N . ARG A 1 97 ? 11.585 -7.155 7.930 1.00 78.69 97 ARG A N 1
ATOM 746 C CA . ARG A 1 97 ? 12.849 -6.498 8.326 1.00 78.69 97 ARG A CA 1
ATOM 747 C C . ARG A 1 97 ? 13.191 -6.681 9.803 1.00 78.69 97 ARG A C 1
ATOM 749 O O . ARG A 1 97 ? 14.315 -6.392 10.203 1.00 78.69 97 ARG A O 1
ATOM 756 N N . ARG A 1 98 ? 12.228 -7.086 10.631 1.00 81.81 98 ARG A N 1
ATOM 757 C CA . ARG A 1 98 ? 12.441 -7.331 12.059 1.00 81.81 98 ARG A CA 1
ATOM 758 C C . ARG A 1 98 ? 12.093 -8.774 12.362 1.00 81.81 98 ARG A C 1
ATOM 760 O O . ARG A 1 98 ? 11.005 -9.228 12.039 1.00 81.81 98 ARG A O 1
ATOM 767 N N . ILE A 1 99 ? 13.008 -9.469 13.017 1.00 78.19 99 ILE A N 1
ATOM 768 C CA . ILE A 1 99 ? 12.788 -10.833 13.486 1.00 78.19 99 ILE A CA 1
ATOM 769 C C . ILE A 1 99 ? 12.360 -10.733 14.950 1.00 78.19 99 ILE A C 1
ATOM 771 O O . ILE A 1 99 ? 12.959 -9.992 15.734 1.00 78.19 99 ILE A O 1
ATOM 775 N N . SER A 1 100 ? 11.264 -11.402 15.294 1.00 81.06 100 SER A N 1
ATOM 776 C CA . SER A 1 100 ? 10.812 -11.538 16.677 1.00 81.06 100 SER A CA 1
ATOM 777 C C . SER A 1 100 ? 11.764 -12.452 17.453 1.00 81.06 100 SER A C 1
ATOM 779 O O . SER A 1 100 ? 12.494 -13.243 16.860 1.00 81.06 100 SER A O 1
ATOM 781 N N . SER A 1 101 ? 11.725 -12.411 18.786 1.00 76.75 101 SER A N 1
ATOM 782 C CA . SER A 1 101 ? 12.543 -13.277 19.657 1.00 76.75 101 SER A CA 1
ATOM 783 C C . SER A 1 101 ? 12.413 -14.771 19.340 1.00 76.75 101 SER A C 1
ATOM 785 O O . SER A 1 101 ? 13.313 -15.546 19.639 1.00 76.75 101 SER A O 1
ATOM 787 N N . ASN A 1 102 ? 11.303 -15.163 18.713 1.00 79.25 102 ASN A N 1
ATOM 788 C CA . ASN A 1 102 ? 10.951 -16.549 18.428 1.00 79.25 102 ASN A CA 1
ATOM 789 C C . ASN A 1 102 ? 11.309 -16.977 16.989 1.00 79.25 102 ASN A C 1
ATOM 791 O O . ASN A 1 102 ? 10.842 -18.014 16.533 1.00 79.25 102 ASN A O 1
ATOM 795 N N . GLY A 1 103 ? 12.074 -16.171 16.241 1.00 79.19 103 GLY A N 1
ATOM 796 C CA . GLY A 1 103 ? 12.492 -16.480 14.865 1.00 79.19 103 GLY A CA 1
ATOM 797 C C . GLY A 1 103 ? 11.443 -16.199 13.780 1.00 79.19 103 GLY A C 1
ATOM 798 O O . GLY A 1 103 ? 11.759 -16.268 12.596 1.00 79.19 103 GLY A O 1
ATOM 799 N N . THR A 1 104 ? 10.215 -15.827 14.152 1.00 80.38 104 THR A N 1
ATOM 800 C CA . THR A 1 104 ? 9.164 -15.415 13.209 1.00 80.38 104 THR A CA 1
ATOM 801 C C . THR A 1 104 ? 9.325 -13.948 12.786 1.00 80.38 104 THR A C 1
ATOM 803 O O . THR A 1 104 ? 9.853 -13.141 13.563 1.00 80.38 104 THR A O 1
ATOM 806 N N . PRO A 1 105 ? 8.863 -13.549 11.582 1.00 82.88 105 PRO A N 1
ATOM 807 C CA . PRO A 1 105 ? 8.841 -12.139 11.202 1.00 82.88 105 PRO A CA 1
ATOM 808 C C . PRO A 1 105 ? 7.958 -11.351 12.176 1.00 82.88 105 PRO A C 1
ATOM 810 O O . PRO A 1 105 ? 6.892 -11.805 12.595 1.00 82.88 105 PRO A O 1
ATOM 813 N N . ALA A 1 106 ? 8.422 -10.172 12.583 1.00 87.81 106 ALA A N 1
ATOM 814 C CA . ALA A 1 106 ? 7.704 -9.335 13.530 1.00 87.81 106 ALA A CA 1
ATOM 815 C C . ALA A 1 106 ? 6.426 -8.775 12.896 1.00 87.81 106 ALA A C 1
ATOM 817 O O . ALA A 1 106 ? 6.386 -8.490 11.702 1.00 87.81 106 ALA A O 1
ATOM 818 N N . VAL A 1 107 ? 5.402 -8.539 13.712 1.00 89.38 107 VAL A N 1
ATOM 819 C CA . VAL A 1 107 ? 4.138 -7.945 13.265 1.00 89.38 107 VAL A CA 1
ATOM 820 C C . VAL A 1 107 ? 4.087 -6.471 13.658 1.00 89.38 107 VAL A C 1
ATOM 822 O O . VAL A 1 107 ? 4.351 -6.089 14.802 1.00 89.38 107 VAL A O 1
ATOM 825 N N . ARG A 1 108 ? 3.745 -5.615 12.697 1.00 89.88 108 ARG A N 1
ATOM 826 C CA . ARG A 1 108 ? 3.424 -4.206 12.900 1.00 89.88 108 ARG A CA 1
ATOM 827 C C . ARG A 1 108 ? 1.915 -4.060 13.050 1.00 89.88 108 ARG A C 1
ATOM 829 O O . ARG A 1 108 ? 1.166 -4.265 12.107 1.00 89.88 108 ARG A O 1
ATOM 836 N N . VAL A 1 109 ? 1.489 -3.613 14.224 1.00 91.31 109 VAL A N 1
ATOM 837 C CA . VAL A 1 109 ? 0.072 -3.414 14.538 1.00 91.31 109 VAL A CA 1
ATOM 838 C C . VAL A 1 109 ? -0.309 -1.946 14.328 1.00 91.31 109 VAL A C 1
ATOM 840 O O . VAL A 1 109 ? 0.232 -1.061 14.995 1.00 91.31 109 VAL A O 1
ATOM 843 N N . LEU A 1 110 ? -1.239 -1.674 13.414 1.00 91.69 110 LEU A N 1
ATOM 844 C CA . LEU A 1 110 ? -1.894 -0.375 13.260 1.00 91.69 110 LEU A CA 1
ATOM 845 C C . LEU A 1 110 ?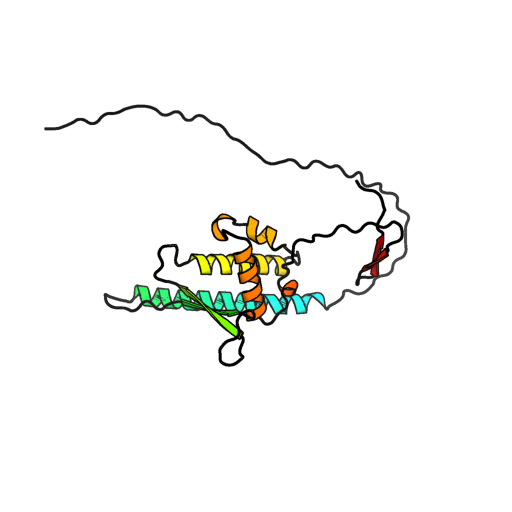 -3.225 -0.398 14.010 1.00 91.69 110 LEU A C 1
ATOM 847 O O . LEU A 1 110 ? -4.006 -1.332 13.865 1.00 91.69 110 LEU A O 1
ATOM 851 N N . ARG A 1 111 ? -3.484 0.625 14.828 1.00 91.38 111 ARG A N 1
ATOM 852 C CA . ARG A 1 111 ? -4.687 0.705 15.664 1.00 91.38 111 ARG A CA 1
ATOM 853 C C . ARG A 1 111 ? -5.451 1.986 15.388 1.00 91.38 111 ARG A C 1
ATOM 855 O O . ARG A 1 111 ? -4.843 3.044 15.248 1.00 91.38 111 ARG A O 1
ATOM 862 N N . TYR A 1 112 ? -6.774 1.895 15.390 1.00 89.44 112 TYR A N 1
ATOM 863 C CA . TYR A 1 112 ? -7.662 3.039 15.265 1.00 89.44 112 TYR A CA 1
ATOM 864 C C . TYR A 1 112 ? -8.944 2.841 16.093 1.00 89.44 112 TYR A C 1
ATOM 866 O O . TYR A 1 112 ? -9.547 1.780 16.012 1.00 89.44 112 TYR A O 1
ATOM 874 N N . PRO A 1 113 ? -9.410 3.835 16.864 1.00 88.25 113 PRO A N 1
ATOM 875 C CA . PRO A 1 113 ? -8.729 5.085 17.181 1.00 88.25 113 PRO A CA 1
ATOM 876 C C . PRO A 1 113 ? -7.529 4.852 18.115 1.00 88.25 113 PRO A C 1
ATOM 878 O O . PRO A 1 113 ? -7.506 3.938 18.933 1.00 88.25 113 PRO A O 1
ATOM 881 N N . GLN A 1 114 ? -6.511 5.705 18.005 1.00 85.94 114 GLN A N 1
ATOM 882 C CA . GLN A 1 114 ? -5.330 5.685 18.870 1.00 85.94 114 GLN A CA 1
ATOM 883 C C . GLN A 1 114 ? -5.131 7.054 19.520 1.00 85.94 114 GLN A C 1
ATOM 885 O O . GLN A 1 114 ? -5.241 8.086 18.863 1.00 85.94 114 GLN A O 1
ATOM 890 N N . ARG A 1 115 ? -4.794 7.078 20.813 1.00 83.00 115 ARG A N 1
ATOM 891 C CA . ARG A 1 115 ? -4.481 8.321 21.527 1.00 83.00 115 ARG A CA 1
ATOM 892 C C . ARG A 1 115 ? -3.069 8.788 21.157 1.00 83.00 115 ARG A C 1
ATOM 894 O O . ARG A 1 115 ? -2.089 8.312 21.723 1.00 83.00 115 ARG A O 1
ATOM 901 N N . THR A 1 116 ? -2.957 9.689 20.186 1.00 85.06 116 THR A N 1
ATOM 902 C CA . THR A 1 116 ? -1.684 10.281 19.743 1.00 85.06 116 THR A CA 1
ATOM 903 C C . THR A 1 116 ? -1.804 11.805 19.680 1.00 85.06 116 THR A C 1
ATOM 905 O O . THR A 1 116 ? -2.903 12.348 19.746 1.00 85.06 116 THR A O 1
ATOM 908 N N . ARG A 1 117 ? -0.672 12.520 19.596 1.00 81.12 117 ARG A N 1
ATOM 909 C CA . ARG A 1 117 ? -0.673 13.992 19.468 1.00 81.12 117 ARG A CA 1
ATOM 910 C C . ARG A 1 117 ? -1.111 14.495 18.087 1.00 81.12 117 ARG A C 1
ATOM 912 O O . ARG A 1 117 ? -1.337 15.686 17.932 1.00 81.12 117 ARG A O 1
ATOM 919 N N . GLY A 1 118 ? -1.190 13.613 17.093 1.00 82.38 118 GLY A N 1
ATOM 920 C CA . GLY A 1 118 ? -1.615 13.942 15.734 1.00 82.38 118 GLY A CA 1
ATOM 921 C C . GLY A 1 118 ? -2.869 13.172 15.336 1.00 82.38 118 GLY A C 1
ATOM 922 O O . GLY A 1 118 ? -3.534 12.566 16.171 1.00 82.38 118 GLY A O 1
ATOM 923 N N . SER A 1 119 ? -3.171 13.155 14.036 1.00 85.88 119 SER A N 1
ATOM 924 C CA . SER A 1 119 ? -4.274 12.343 13.519 1.00 85.88 119 SER A CA 1
ATOM 925 C C . SER A 1 119 ? -4.012 10.857 13.775 1.00 85.88 119 SER A C 1
ATOM 927 O O . SER A 1 119 ? -3.045 10.281 13.269 1.00 85.88 119 SER A O 1
ATOM 929 N N . SER A 1 120 ? -4.901 10.234 14.547 1.00 88.06 120 SER A N 1
ATOM 930 C CA . SER A 1 120 ? -4.880 8.799 14.838 1.00 88.06 120 SER A CA 1
ATOM 931 C C . SER A 1 120 ? -5.148 7.941 13.601 1.00 88.06 120 SER A C 1
ATOM 933 O O . SER A 1 120 ? -4.711 6.797 13.543 1.00 88.06 120 SER A O 1
ATOM 935 N N . ALA A 1 121 ? -5.812 8.510 12.592 1.00 91.44 121 ALA A N 1
ATOM 936 C CA . ALA A 1 121 ? -6.114 7.852 11.327 1.00 91.44 121 ALA A CA 1
ATOM 937 C C . ALA A 1 121 ? -4.951 7.903 10.330 1.00 91.44 121 ALA A C 1
ATOM 939 O O . ALA A 1 121 ? -5.005 7.216 9.318 1.00 91.44 121 ALA A O 1
ATOM 940 N N . LYS A 1 122 ? -3.897 8.697 10.576 1.00 92.69 122 LYS A N 1
ATOM 941 C CA . LYS A 1 122 ? -2.856 8.961 9.568 1.00 92.69 122 LYS A CA 1
ATOM 942 C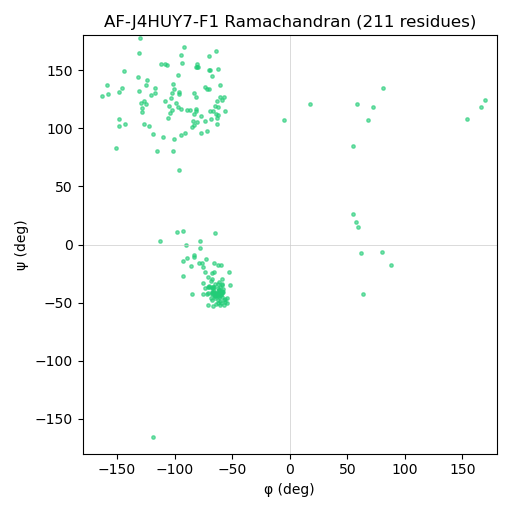 C . LYS A 1 122 ? -2.198 7.686 9.036 1.00 92.69 122 LYS A C 1
ATOM 944 O O . LYS A 1 122 ? -2.027 7.553 7.832 1.00 92.69 122 LYS A O 1
ATOM 949 N N . SER A 1 123 ? -1.813 6.765 9.917 1.00 92.12 123 SER A N 1
ATOM 950 C CA . SER A 1 123 ? -1.148 5.516 9.523 1.00 92.12 123 SER A CA 1
ATOM 951 C C . SER A 1 123 ? -2.067 4.594 8.723 1.00 92.12 123 SER A C 1
ATOM 953 O O . SER A 1 123 ? -1.610 3.961 7.777 1.00 92.12 123 SER A O 1
ATOM 955 N N . ILE A 1 124 ? -3.351 4.549 9.085 1.00 93.94 124 ILE A N 1
ATOM 956 C CA . ILE A 1 124 ? -4.378 3.808 8.351 1.00 93.94 124 ILE A CA 1
ATOM 957 C C . ILE A 1 124 ? -4.624 4.457 6.988 1.00 93.94 124 ILE A C 1
ATOM 959 O O . ILE A 1 124 ? -4.568 3.772 5.980 1.00 93.94 124 ILE A O 1
ATOM 963 N N . ALA A 1 125 ? -4.801 5.777 6.931 1.00 95.31 125 ALA A N 1
ATOM 964 C CA . ALA A 1 125 ? -5.003 6.508 5.683 1.00 95.31 125 ALA A CA 1
ATOM 965 C C . ALA A 1 125 ? -3.829 6.320 4.709 1.00 95.31 125 ALA A C 1
ATOM 967 O O . ALA A 1 125 ? -4.043 6.089 3.525 1.00 95.31 125 ALA A O 1
ATOM 968 N N . GLN A 1 126 ? -2.588 6.353 5.207 1.00 96.19 126 GLN A N 1
ATOM 969 C CA . GLN A 1 126 ? -1.403 6.059 4.398 1.00 96.19 126 GLN A CA 1
ATOM 970 C C . GLN A 1 126 ? -1.423 4.630 3.841 1.00 96.19 126 GLN A C 1
ATOM 972 O O . GLN A 1 126 ? -1.129 4.442 2.665 1.00 96.19 126 GLN A O 1
ATOM 977 N N . LEU A 1 127 ? -1.761 3.631 4.667 1.00 96.00 127 LEU A N 1
ATOM 978 C CA . LEU A 1 127 ? -1.865 2.239 4.224 1.00 96.00 127 LEU A CA 1
ATOM 979 C C . LEU A 1 127 ? -2.930 2.091 3.134 1.00 96.00 127 LEU A C 1
ATOM 981 O O . LEU A 1 127 ? -2.635 1.580 2.060 1.00 96.00 127 LEU A O 1
ATOM 985 N N . PHE A 1 128 ? -4.137 2.592 3.396 1.00 95.75 128 PHE A N 1
ATOM 986 C CA . PHE A 1 128 ? -5.258 2.520 2.465 1.00 95.75 128 PHE A CA 1
ATOM 987 C C . PHE A 1 128 ? -4.958 3.236 1.157 1.00 95.75 128 PHE A C 1
ATOM 989 O O . PHE A 1 128 ? -5.329 2.733 0.106 1.00 95.75 128 PHE A O 1
ATOM 996 N N . LYS A 1 129 ? -4.232 4.360 1.193 1.00 96.94 129 LYS A N 1
ATOM 997 C CA . LYS A 1 129 ? -3.858 5.047 -0.041 1.00 96.94 129 LYS A CA 1
ATOM 998 C C . LYS A 1 129 ? -2.875 4.241 -0.891 1.00 96.94 129 LYS A C 1
ATOM 1000 O O . LYS A 1 129 ? -2.991 4.245 -2.109 1.00 96.94 129 LYS A O 1
ATOM 1005 N N . VAL A 1 130 ? -1.924 3.536 -0.273 1.00 96.31 130 VAL A N 1
ATOM 1006 C CA . VAL A 1 130 ? -1.036 2.617 -1.009 1.00 96.31 130 VAL A CA 1
ATOM 1007 C C . VAL A 1 130 ? -1.829 1.440 -1.572 1.00 96.31 130 VAL A C 1
ATOM 1009 O O . VAL A 1 130 ? -1.589 1.049 -2.707 1.00 96.31 130 VAL A O 1
ATOM 1012 N N . MET A 1 131 ? -2.777 0.897 -0.804 1.00 95.56 131 MET A N 1
ATOM 1013 C CA . MET A 1 131 ? -3.614 -0.216 -1.255 1.00 95.56 131 MET A CA 1
ATOM 1014 C C . MET A 1 131 ? -4.524 0.168 -2.423 1.00 95.56 131 MET A C 1
ATOM 1016 O O . MET A 1 131 ? -4.587 -0.576 -3.387 1.00 95.56 131 MET A O 1
ATOM 1020 N N . ASP A 1 132 ? -5.168 1.332 -2.361 1.00 95.88 132 ASP A N 1
ATOM 1021 C CA . ASP A 1 132 ? -5.978 1.911 -3.442 1.00 95.88 132 ASP A CA 1
ATOM 1022 C C . ASP A 1 132 ? -5.175 2.020 -4.747 1.00 95.88 132 ASP A C 1
ATOM 1024 O O . ASP A 1 132 ? -5.573 1.504 -5.786 1.00 95.88 132 ASP A O 1
ATOM 1028 N N . LEU A 1 133 ? -3.972 2.597 -4.679 1.00 95.94 133 LEU A N 1
ATOM 1029 C CA . LEU A 1 133 ? -3.106 2.718 -5.853 1.00 95.94 133 LEU A CA 1
ATOM 1030 C C . LEU A 1 133 ? -2.599 1.370 -6.369 1.00 95.94 133 LEU A C 1
ATOM 1032 O O . LEU A 1 133 ? -2.490 1.194 -7.577 1.00 95.94 133 LEU A O 1
ATOM 1036 N N . ALA A 1 134 ? -2.303 0.422 -5.477 1.00 94.50 134 ALA A N 1
ATOM 1037 C CA . ALA A 1 134 ? -1.927 -0.931 -5.872 1.00 94.50 134 ALA A CA 1
ATOM 1038 C C . ALA A 1 134 ? -3.093 -1.659 -6.557 1.00 94.50 134 ALA A C 1
ATOM 1040 O O . ALA A 1 134 ? -2.885 -2.292 -7.585 1.00 94.50 134 ALA A O 1
ATOM 1041 N N . HIS A 1 135 ? -4.313 -1.541 -6.021 1.00 94.38 135 HIS A N 1
ATOM 1042 C CA . HIS A 1 135 ? -5.517 -2.133 -6.609 1.00 94.38 135 HIS A CA 1
ATOM 1043 C C . HIS A 1 135 ? -5.730 -1.638 -8.034 1.00 94.38 135 HIS A C 1
ATOM 1045 O O . HIS A 1 135 ? -5.809 -2.455 -8.946 1.00 94.38 135 HIS A O 1
ATOM 1051 N N . ASN A 1 136 ? -5.713 -0.316 -8.228 1.00 94.19 136 ASN A N 1
ATOM 1052 C CA . ASN A 1 136 ? -5.895 0.294 -9.544 1.00 94.19 136 ASN A CA 1
ATOM 1053 C C . ASN A 1 136 ? -4.773 -0.116 -10.511 1.00 94.19 136 ASN A C 1
ATOM 1055 O O . ASN A 1 136 ? -5.054 -0.505 -11.639 1.00 94.19 136 ASN A O 1
ATOM 1059 N N . ALA A 1 137 ? -3.513 -0.126 -10.060 1.00 93.50 137 ALA A N 1
ATOM 1060 C CA . ALA A 1 137 ? -2.379 -0.550 -10.884 1.00 93.50 137 ALA A CA 1
ATOM 1061 C C . ALA A 1 137 ? -2.486 -2.016 -11.343 1.00 93.50 137 ALA A C 1
ATOM 1063 O O . ALA A 1 137 ? -2.152 -2.332 -12.485 1.00 93.50 137 ALA A O 1
ATOM 1064 N N . ILE A 1 138 ? -2.965 -2.911 -10.471 1.00 92.19 138 ILE A N 1
ATOM 1065 C CA . ILE A 1 138 ? -3.192 -4.319 -10.825 1.00 92.19 138 ILE A CA 1
ATOM 1066 C C . ILE A 1 138 ? -4.404 -4.452 -11.758 1.00 92.19 138 ILE A C 1
ATOM 1068 O O . ILE A 1 138 ? -4.333 -5.193 -12.736 1.00 92.19 138 ILE A O 1
ATOM 1072 N N . ALA A 1 139 ? -5.496 -3.734 -11.484 1.00 91.12 139 ALA A N 1
ATOM 1073 C CA . ALA A 1 139 ? -6.731 -3.793 -12.266 1.00 91.12 139 ALA A CA 1
ATOM 1074 C C . ALA A 1 139 ? -6.558 -3.255 -13.696 1.00 91.12 139 ALA A C 1
ATOM 1076 O O . ALA A 1 139 ? -7.079 -3.839 -14.642 1.00 91.12 139 ALA A O 1
ATOM 1077 N N . GLU A 1 140 ? -5.800 -2.171 -13.860 1.00 91.56 140 GLU A N 1
ATOM 1078 C CA . GLU A 1 140 ? -5.482 -1.573 -15.162 1.00 91.56 140 GLU A CA 1
ATOM 1079 C C . GLU A 1 140 ? -4.299 -2.269 -15.857 1.00 91.56 140 GLU A C 1
ATOM 1081 O O . GLU A 1 140 ? -4.007 -1.983 -17.016 1.00 91.56 140 GLU A O 1
ATOM 1086 N N . ALA A 1 141 ? -3.602 -3.171 -15.155 1.00 89.88 141 ALA A N 1
ATOM 1087 C CA . ALA A 1 141 ? -2.339 -3.779 -15.574 1.00 89.88 141 ALA A CA 1
ATOM 1088 C C . ALA A 1 141 ? -1.238 -2.753 -15.930 1.00 89.88 141 ALA A C 1
ATOM 1090 O O . ALA A 1 141 ? -0.309 -3.052 -16.686 1.00 89.88 141 ALA A O 1
ATOM 1091 N N . VAL A 1 142 ? -1.305 -1.548 -15.351 1.00 91.06 142 VAL A N 1
ATOM 1092 C CA . VAL A 1 142 ? -0.336 -0.465 -15.560 1.00 91.06 142 VAL A CA 1
ATOM 1093 C C . VAL A 1 142 ? 0.577 -0.361 -14.337 1.00 91.06 142 VAL A C 1
ATOM 1095 O O . VAL A 1 142 ? 0.125 0.015 -13.254 1.00 91.06 142 VAL A O 1
ATOM 1098 N N . PRO A 1 143 ? 1.881 -0.674 -14.462 1.00 91.56 143 PRO A N 1
ATOM 1099 C CA . PRO A 1 143 ? 2.788 -0.587 -13.330 1.00 91.56 143 PRO A CA 1
ATOM 1100 C C . PRO A 1 143 ? 3.049 0.872 -12.940 1.00 91.56 143 PRO A C 1
ATOM 1102 O O . PRO A 1 143 ? 3.403 1.695 -13.782 1.00 91.56 143 PRO A O 1
ATOM 1105 N N . ILE A 1 144 ? 2.978 1.163 -11.643 1.00 94.88 144 ILE A N 1
ATOM 1106 C CA . ILE A 1 144 ? 3.290 2.482 -11.072 1.00 94.88 144 ILE A CA 1
ATOM 1107 C C . ILE A 1 144 ? 4.624 2.453 -10.326 1.00 94.88 144 ILE A C 1
ATOM 1109 O O . ILE A 1 144 ? 5.060 1.410 -9.827 1.00 94.88 144 ILE A O 1
ATOM 1113 N N . THR A 1 145 ? 5.302 3.596 -10.207 1.00 95.25 145 THR A N 1
ATOM 1114 C CA . THR A 1 145 ? 6.552 3.670 -9.447 1.00 95.25 145 THR A CA 1
ATOM 1115 C C . THR A 1 145 ? 6.337 4.086 -7.994 1.00 95.25 145 THR A C 1
ATOM 1117 O O . THR A 1 145 ? 5.399 4.793 -7.627 1.00 95.25 145 THR A O 1
ATOM 1120 N N . LYS A 1 146 ? 7.285 3.706 -7.130 1.00 93.69 146 LYS A N 1
ATOM 1121 C CA . LYS A 1 146 ? 7.353 4.168 -5.730 1.00 93.69 146 LYS A CA 1
ATOM 1122 C C . LYS A 1 146 ? 7.295 5.692 -5.587 1.00 93.69 146 LYS A C 1
ATOM 1124 O O . LYS A 1 146 ? 6.768 6.200 -4.598 1.00 93.69 146 LYS A O 1
ATOM 1129 N N . ARG A 1 147 ? 7.885 6.421 -6.541 1.00 94.69 147 ARG A N 1
ATOM 1130 C CA . ARG A 1 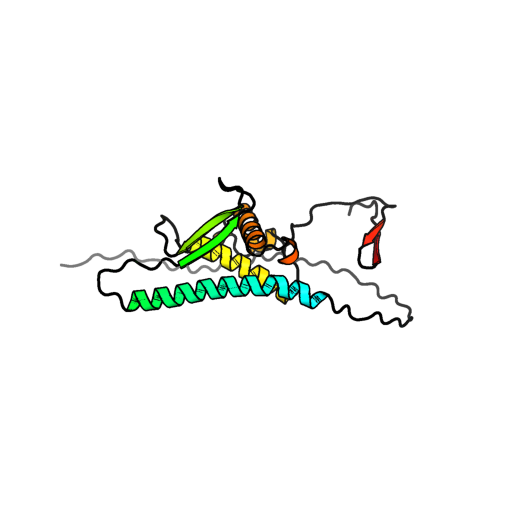147 ? 7.874 7.887 -6.528 1.00 94.69 147 ARG A CA 1
ATOM 1131 C C . ARG A 1 147 ? 6.502 8.423 -6.910 1.00 94.69 147 ARG A C 1
ATOM 1133 O O . ARG A 1 147 ? 6.069 9.368 -6.263 1.00 94.69 147 ARG A O 1
ATOM 1140 N N . ASP A 1 148 ? 5.808 7.785 -7.848 1.00 94.50 148 ASP A N 1
ATOM 1141 C CA . ASP A 1 148 ? 4.451 8.181 -8.250 1.00 94.50 148 ASP A CA 1
ATOM 1142 C C . ASP A 1 148 ? 3.492 8.090 -7.061 1.00 94.50 148 ASP A C 1
ATOM 1144 O O . ASP A 1 148 ? 2.772 9.039 -6.766 1.00 94.50 148 ASP A O 1
ATOM 1148 N N . ILE A 1 149 ? 3.586 7.012 -6.274 1.00 95.56 149 ILE A N 1
ATOM 1149 C CA . ILE A 1 149 ? 2.810 6.858 -5.032 1.00 95.56 149 ILE A CA 1
ATOM 1150 C C . ILE A 1 149 ? 3.105 7.993 -4.043 1.00 95.56 149 ILE A C 1
ATOM 1152 O O . ILE A 1 149 ? 2.189 8.560 -3.449 1.00 95.56 149 ILE A O 1
ATOM 1156 N N . TYR A 1 150 ? 4.380 8.344 -3.854 1.00 96.69 150 TYR A N 1
ATOM 1157 C CA . TYR A 1 150 ? 4.760 9.444 -2.967 1.00 96.69 150 TYR A CA 1
ATOM 1158 C C . TYR A 1 150 ? 4.215 10.795 -3.448 1.00 96.69 150 TYR A C 1
ATOM 1160 O O . TYR A 1 150 ? 3.734 11.577 -2.626 1.00 96.69 150 TYR A O 1
ATOM 1168 N N . TYR A 1 151 ? 4.286 11.063 -4.753 1.00 96.94 151 TYR A N 1
ATOM 1169 C CA . TYR A 1 151 ? 3.820 12.319 -5.335 1.00 96.94 151 TYR A CA 1
ATOM 1170 C C . TYR A 1 151 ? 2.299 12.412 -5.435 1.00 96.94 151 TYR A C 1
ATOM 1172 O O . TYR A 1 151 ? 1.781 13.525 -5.451 1.00 96.94 151 TYR A O 1
ATOM 1180 N N . HIS A 1 152 ? 1.580 11.289 -5.386 1.00 95.25 152 HIS A N 1
ATOM 1181 C CA . HIS A 1 152 ? 0.123 11.300 -5.335 1.00 95.25 152 HIS A CA 1
ATOM 1182 C C . HIS A 1 152 ? -0.413 12.067 -4.110 1.00 95.25 152 HIS A C 1
ATOM 1184 O O . HIS A 1 152 ? -1.411 12.777 -4.214 1.00 95.25 152 HIS A O 1
ATOM 1190 N N . ASP A 1 153 ? 0.213 11.935 -2.935 1.00 95.88 153 ASP A N 1
ATOM 1191 C CA . ASP A 1 153 ? -0.125 12.763 -1.769 1.00 95.88 153 ASP A CA 1
ATOM 1192 C C . ASP A 1 153 ? 1.084 12.974 -0.845 1.00 95.88 153 ASP A C 1
ATOM 1194 O O . ASP A 1 153 ? 1.275 12.328 0.195 1.00 95.88 153 ASP A O 1
ATOM 1198 N N . VAL A 1 154 ? 1.904 13.959 -1.212 1.00 96.62 154 VAL A N 1
ATOM 1199 C CA . VAL A 1 154 ? 3.104 14.344 -0.459 1.00 96.62 154 VAL A CA 1
ATOM 1200 C C . VAL A 1 154 ? 2.762 14.753 0.981 1.00 96.62 154 VAL A C 1
ATOM 1202 O O . VAL A 1 154 ? 3.524 14.480 1.920 1.00 96.62 154 VAL A O 1
ATOM 1205 N N . LYS A 1 155 ? 1.598 15.384 1.196 1.00 95.31 155 LYS A N 1
ATOM 1206 C CA . LYS A 1 155 ? 1.172 15.857 2.520 1.00 95.31 155 LYS A CA 1
ATOM 1207 C C . LYS A 1 155 ? 0.816 14.687 3.431 1.00 95.31 155 LYS A C 1
ATOM 1209 O O . LYS A 1 155 ? 1.137 14.762 4.624 1.00 95.31 155 LYS A O 1
ATOM 1214 N N . LEU A 1 156 ? 0.211 13.630 2.900 1.00 95.25 156 LEU A N 1
ATOM 1215 C CA . LEU A 1 156 ? -0.114 12.412 3.633 1.00 95.25 156 LEU A CA 1
ATOM 1216 C C . LEU A 1 156 ? 1.146 11.610 3.961 1.00 95.25 156 LEU A C 1
ATOM 1218 O O . LEU A 1 156 ? 1.378 11.291 5.133 1.00 95.25 156 LEU A O 1
ATOM 1222 N N . PHE A 1 157 ? 1.990 11.319 2.968 1.00 95.31 157 PHE A N 1
ATOM 1223 C CA . PHE A 1 157 ? 3.137 10.420 3.141 1.00 95.31 157 PHE A CA 1
ATOM 1224 C C . PHE A 1 157 ? 4.311 11.046 3.893 1.00 95.31 157 PHE A C 1
ATOM 1226 O O . PHE A 1 157 ? 4.961 10.351 4.677 1.00 95.31 157 PHE A O 1
ATOM 1233 N N . LYS A 1 158 ? 4.544 12.356 3.739 1.00 94.44 158 LYS A N 1
ATOM 1234 C CA . LYS A 1 158 ? 5.669 13.128 4.308 1.00 94.44 15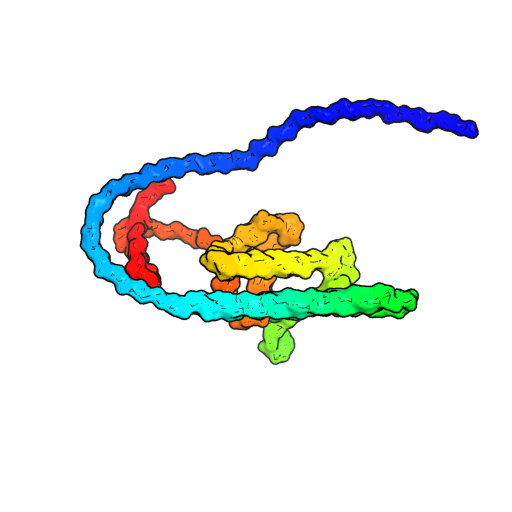8 LYS A CA 1
ATOM 1235 C C . LYS A 1 158 ? 7.060 12.713 3.817 1.00 94.44 158 LYS A C 1
ATOM 1237 O O . LYS A 1 158 ? 7.862 13.590 3.525 1.00 94.44 158 LYS A O 1
ATOM 1242 N N . SER A 1 159 ? 7.363 11.420 3.708 1.00 95.50 159 SER A N 1
ATOM 1243 C CA . SER A 1 159 ? 8.639 10.929 3.182 1.00 95.50 159 SER A CA 1
ATOM 1244 C C . SER A 1 159 ? 8.480 9.647 2.365 1.00 95.50 159 SER A C 1
ATOM 1246 O O . SER A 1 159 ? 7.621 8.809 2.643 1.00 95.50 159 SER A O 1
ATOM 1248 N N . GLN A 1 160 ? 9.358 9.471 1.375 1.00 93.94 160 GLN A N 1
ATOM 1249 C CA . GLN A 1 160 ? 9.398 8.270 0.529 1.00 93.94 160 GLN A CA 1
ATOM 1250 C C . GLN A 1 160 ? 9.678 6.998 1.336 1.00 93.94 160 GLN A C 1
ATOM 1252 O O . GLN A 1 160 ? 9.113 5.949 1.046 1.00 93.94 160 GLN A O 1
ATOM 1257 N N . ALA A 1 161 ? 10.453 7.104 2.419 1.00 95.06 161 ALA A N 1
ATOM 1258 C CA . ALA A 1 161 ? 10.710 5.986 3.322 1.00 95.06 161 ALA A CA 1
ATOM 1259 C C . ALA A 1 161 ? 9.422 5.406 3.944 1.00 95.06 161 ALA A C 1
ATOM 1261 O O . ALA A 1 161 ? 9.372 4.211 4.238 1.00 95.06 161 ALA A O 1
ATOM 1262 N N . VAL A 1 162 ? 8.375 6.224 4.143 1.00 94.75 162 VAL A N 1
ATOM 1263 C CA . VAL A 1 162 ? 7.070 5.729 4.610 1.00 94.75 162 VAL A CA 1
ATOM 1264 C C . VAL A 1 162 ? 6.397 4.878 3.538 1.00 94.75 162 VAL A C 1
ATOM 1266 O O . VAL A 1 162 ? 5.932 3.787 3.858 1.00 94.75 162 VAL A O 1
ATOM 1269 N N . VAL A 1 163 ? 6.381 5.349 2.289 1.00 95.56 163 VAL A N 1
ATOM 1270 C CA . VAL A 1 163 ? 5.822 4.617 1.141 1.00 95.56 163 VAL A CA 1
ATOM 1271 C C . VAL A 1 163 ? 6.546 3.286 0.963 1.00 95.56 163 VAL A C 1
ATOM 1273 O O . VAL A 1 163 ? 5.909 2.237 0.962 1.00 95.56 163 VAL A O 1
ATOM 1276 N N . ASP A 1 164 ? 7.880 3.315 0.932 1.00 94.25 164 ASP A N 1
ATOM 1277 C CA . ASP A 1 164 ? 8.708 2.113 0.822 1.00 94.25 164 ASP A CA 1
ATOM 1278 C C . ASP A 1 164 ? 8.390 1.090 1.909 1.00 94.25 164 ASP A C 1
ATOM 1280 O O . ASP A 1 164 ? 8.223 -0.095 1.626 1.00 94.25 164 ASP A O 1
ATOM 1284 N N . LYS A 1 165 ? 8.284 1.546 3.160 1.00 94.19 165 LYS A N 1
ATOM 1285 C CA . LYS A 1 165 ? 7.974 0.665 4.282 1.00 94.19 165 LYS A CA 1
ATOM 1286 C C . LYS A 1 165 ? 6.581 0.050 4.154 1.00 94.19 165 LYS A C 1
ATOM 1288 O O . LYS A 1 165 ? 6.428 -1.123 4.461 1.00 94.19 165 LYS A O 1
ATOM 1293 N N . LEU A 1 166 ? 5.579 0.821 3.731 1.00 94.94 166 LEU A N 1
ATOM 1294 C CA . LEU A 1 166 ? 4.209 0.323 3.584 1.00 94.94 166 LEU A CA 1
ATOM 1295 C C . LEU A 1 166 ? 4.092 -0.708 2.462 1.00 94.94 166 LEU A C 1
ATOM 1297 O O . LEU A 1 166 ? 3.468 -1.740 2.672 1.00 94.94 166 LEU A O 1
ATOM 1301 N N . ILE A 1 167 ? 4.736 -0.469 1.317 1.00 94.62 167 ILE A N 1
ATOM 1302 C CA . ILE A 1 167 ? 4.784 -1.435 0.208 1.00 94.62 167 ILE A CA 1
ATOM 1303 C C . ILE A 1 167 ? 5.424 -2.745 0.672 1.00 94.62 167 ILE A C 1
ATOM 1305 O O . ILE A 1 167 ? 4.957 -3.829 0.338 1.00 94.62 167 ILE A O 1
ATOM 1309 N N . GLU A 1 168 ? 6.497 -2.658 1.457 1.00 93.00 168 GLU A N 1
ATOM 1310 C CA . GLU A 1 168 ? 7.169 -3.843 1.981 1.00 93.00 168 GLU A CA 1
ATOM 1311 C C . GLU A 1 168 ? 6.367 -4.583 3.044 1.00 93.00 168 GLU A C 1
ATOM 1313 O O . GLU A 1 168 ? 6.333 -5.810 3.007 1.00 93.00 168 GLU A O 1
ATOM 1318 N N . ASP A 1 169 ? 5.731 -3.855 3.964 1.00 93.88 169 ASP A N 1
ATOM 1319 C CA . ASP A 1 169 ? 4.837 -4.434 4.965 1.00 93.88 169 ASP A CA 1
ATOM 1320 C C . ASP A 1 169 ? 3.649 -5.137 4.254 1.00 93.88 169 ASP A C 1
ATOM 1322 O O . ASP A 1 169 ? 3.279 -6.244 4.634 1.00 93.88 169 ASP A O 1
ATOM 1326 N N . LEU A 1 170 ? 3.095 -4.564 3.175 1.00 94.06 170 LEU A N 1
ATOM 1327 C CA . LEU A 1 170 ? 2.016 -5.172 2.376 1.00 94.06 170 LEU A CA 1
ATOM 1328 C C . LEU A 1 170 ? 2.467 -6.434 1.636 1.00 94.06 170 LEU A C 1
ATOM 1330 O O . LEU A 1 170 ? 1.863 -7.487 1.814 1.00 94.06 170 LEU A O 1
ATOM 1334 N N . ALA A 1 171 ? 3.555 -6.357 0.863 1.00 92.38 171 ALA A N 1
ATOM 1335 C CA . ALA A 1 171 ? 4.084 -7.518 0.145 1.00 92.38 171 ALA A CA 1
ATOM 1336 C C . ALA A 1 171 ? 4.422 -8.667 1.110 1.00 92.38 171 ALA A C 1
ATOM 1338 O O . ALA A 1 171 ? 4.152 -9.827 0.828 1.00 92.38 171 ALA A O 1
ATOM 1339 N N . ALA A 1 172 ? 4.961 -8.340 2.289 1.00 91.69 172 ALA A N 1
ATOM 1340 C CA . ALA A 1 172 ? 5.212 -9.320 3.336 1.00 91.69 172 ALA A CA 1
ATOM 1341 C C . ALA A 1 172 ? 3.929 -9.909 3.940 1.00 91.69 172 ALA A C 1
ATOM 1343 O O . ALA A 1 172 ? 3.927 -11.082 4.296 1.00 91.69 172 ALA A O 1
ATOM 1344 N N . THR A 1 173 ? 2.870 -9.109 4.085 1.00 93.00 173 THR A N 1
ATOM 1345 C CA . THR A 1 173 ? 1.587 -9.545 4.661 1.00 93.00 173 THR A CA 1
ATOM 1346 C C . THR A 1 173 ? 0.844 -10.495 3.729 1.00 93.00 173 THR A C 1
ATOM 1348 O O . THR A 1 173 ? 0.217 -11.434 4.203 1.00 93.00 173 THR A O 1
ATOM 1351 N N . PHE A 1 174 ? 0.940 -10.275 2.419 1.00 91.62 174 PHE A N 1
ATOM 1352 C CA . PHE A 1 174 ? 0.297 -11.120 1.408 1.00 91.62 174 PHE A CA 1
ATOM 1353 C C . PHE A 1 174 ? 1.180 -12.279 0.937 1.00 91.62 174 PHE A C 1
ATOM 1355 O O . PHE A 1 174 ? 0.773 -13.048 0.082 1.00 91.62 174 PHE A O 1
ATOM 1362 N N . ASP A 1 175 ? 2.393 -12.385 1.478 1.00 90.56 175 ASP A N 1
ATOM 1363 C CA . ASP A 1 175 ? 3.422 -13.352 1.088 1.00 90.56 175 ASP A CA 1
ATOM 1364 C C . ASP A 1 175 ? 3.878 -13.295 -0.387 1.00 90.56 175 ASP A C 1
ATOM 1366 O O . ASP A 1 175 ? 4.608 -14.161 -0.856 1.00 90.56 175 ASP A O 1
ATOM 1370 N N . ILE A 1 176 ? 3.559 -12.215 -1.099 1.00 90.25 176 ILE A N 1
ATOM 1371 C CA . ILE A 1 176 ? 3.909 -12.012 -2.511 1.00 90.25 176 ILE A CA 1
ATOM 1372 C C . ILE A 1 176 ? 5.238 -11.265 -2.692 1.00 90.25 176 ILE A C 1
ATOM 1374 O O . ILE A 1 176 ? 5.824 -10.695 -1.757 1.00 90.25 176 ILE A O 1
ATOM 1378 N N . ARG A 1 177 ? 5.744 -11.218 -3.931 1.00 88.25 177 ARG A N 1
ATOM 1379 C CA . ARG A 1 177 ? 6.873 -10.345 -4.272 1.00 88.25 177 ARG A CA 1
ATOM 1380 C C . ARG A 1 177 ? 6.368 -8.925 -4.493 1.00 88.25 177 ARG A C 1
ATOM 1382 O O . ARG A 1 177 ? 5.238 -8.675 -4.888 1.00 88.25 177 ARG A O 1
ATOM 1389 N N . ARG A 1 178 ? 7.262 -7.952 -4.308 1.00 85.25 178 ARG A N 1
ATOM 1390 C CA . ARG A 1 178 ? 6.932 -6.524 -4.494 1.00 85.25 178 ARG A CA 1
ATOM 1391 C C . ARG A 1 178 ? 6.441 -6.209 -5.909 1.00 85.25 178 ARG A C 1
ATOM 1393 O O . ARG A 1 178 ? 5.610 -5.328 -6.068 1.00 85.25 178 ARG A O 1
ATOM 1400 N N . GLY A 1 179 ? 6.980 -6.910 -6.909 1.00 84.25 179 GLY A N 1
ATOM 1401 C CA . GLY A 1 179 ? 6.592 -6.733 -8.308 1.00 84.25 179 GLY A CA 1
ATOM 1402 C C . GLY A 1 179 ? 5.162 -7.182 -8.602 1.00 84.25 179 GLY A C 1
ATOM 1403 O O . GLY A 1 179 ? 4.556 -6.634 -9.516 1.00 84.25 179 GLY A O 1
ATOM 1404 N N . ASP A 1 180 ? 4.617 -8.093 -7.793 1.00 88.12 180 ASP A N 1
ATOM 1405 C CA . ASP A 1 180 ? 3.272 -8.648 -7.972 1.00 88.12 180 ASP A CA 1
ATOM 1406 C C . ASP A 1 180 ? 2.189 -7.636 -7.531 1.00 88.12 180 ASP A C 1
ATOM 1408 O O . ASP A 1 180 ? 1.043 -7.723 -7.949 1.00 88.12 180 ASP A O 1
ATOM 1412 N N . LEU A 1 181 ? 2.567 -6.593 -6.774 1.00 89.31 181 LEU A N 1
ATOM 1413 C CA . LEU A 1 181 ? 1.713 -5.431 -6.482 1.00 89.31 181 LEU A CA 1
ATOM 1414 C C . LEU A 1 181 ? 1.631 -4.421 -7.642 1.00 89.31 181 LEU A C 1
ATOM 1416 O O . LEU A 1 181 ? 1.073 -3.345 -7.457 1.00 89.31 181 LEU A O 1
ATOM 1420 N N . PHE A 1 182 ? 2.266 -4.693 -8.789 1.00 92.06 182 PHE A N 1
ATOM 1421 C CA . PHE A 1 182 ? 2.430 -3.737 -9.898 1.00 92.06 182 PHE A CA 1
ATOM 1422 C C . PHE A 1 182 ? 3.151 -2.434 -9.500 1.00 92.06 182 PHE A C 1
ATOM 1424 O O . PHE A 1 182 ? 3.137 -1.443 -10.227 1.00 92.06 182 PHE A O 1
ATOM 1431 N N . ILE A 1 183 ? 3.876 -2.448 -8.376 1.00 93.31 183 ILE A N 1
ATOM 1432 C CA . ILE A 1 183 ? 4.668 -1.311 -7.906 1.00 93.31 183 ILE A CA 1
ATOM 1433 C C . ILE A 1 183 ? 6.149 -1.578 -8.151 1.00 93.31 183 ILE A C 1
ATOM 1435 O O . ILE A 1 183 ? 6.745 -2.505 -7.594 1.00 93.31 183 ILE A O 1
ATOM 1439 N N . ARG A 1 184 ? 6.784 -0.721 -8.951 1.00 92.44 184 ARG A N 1
ATOM 1440 C CA . ARG A 1 184 ? 8.200 -0.844 -9.319 1.00 92.44 184 ARG A CA 1
ATOM 1441 C C . ARG A 1 184 ? 9.043 0.275 -8.715 1.00 92.44 184 ARG A C 1
ATOM 1443 O O . ARG A 1 184 ? 8.568 1.357 -8.365 1.00 92.44 184 ARG A O 1
ATOM 1450 N N . ALA A 1 185 ? 10.336 0.013 -8.551 1.00 88.44 185 ALA A N 1
ATOM 1451 C CA . ALA A 1 185 ? 11.275 1.103 -8.317 1.00 88.44 185 ALA A CA 1
ATOM 1452 C C . ALA A 1 185 ? 11.377 1.949 -9.588 1.00 88.44 185 ALA A C 1
ATOM 1454 O O . ALA A 1 185 ? 11.321 1.403 -10.688 1.00 88.44 185 ALA A O 1
ATOM 1455 N N . SER A 1 186 ? 11.545 3.264 -9.442 1.00 85.00 186 SER A N 1
ATOM 1456 C CA . SER A 1 186 ? 11.892 4.101 -10.590 1.00 85.00 186 SER A CA 1
ATOM 1457 C C . SER A 1 186 ? 13.208 3.588 -11.171 1.00 85.00 186 SER A C 1
ATOM 1459 O O . SER A 1 186 ? 14.199 3.472 -10.441 1.00 85.00 186 SER A O 1
ATOM 1461 N N . SER A 1 187 ? 13.208 3.251 -12.458 1.00 78.00 187 SER A N 1
ATOM 1462 C CA . SER A 1 187 ? 14.411 2.830 -13.162 1.00 78.00 187 SER A CA 1
ATOM 1463 C C . SER A 1 187 ? 15.433 3.959 -13.125 1.00 78.00 187 SER A C 1
ATOM 1465 O O . SER A 1 187 ? 15.143 5.101 -13.478 1.00 78.00 187 SER A O 1
ATOM 1467 N N . LYS A 1 188 ? 16.637 3.636 -12.663 1.00 77.50 188 LYS A N 1
ATOM 1468 C CA . LYS A 1 188 ? 17.811 4.493 -12.776 1.00 77.50 188 LYS A CA 1
ATOM 1469 C C . LYS A 1 188 ? 18.906 3.646 -13.391 1.00 77.50 188 LYS A C 1
ATOM 1471 O O . LYS A 1 188 ? 19.283 2.631 -12.816 1.00 77.50 188 LYS A O 1
ATOM 1476 N N . GLY A 1 189 ? 19.366 4.046 -14.561 1.00 73.81 189 GLY A N 1
ATOM 1477 C CA . GLY A 1 189 ? 20.393 3.331 -15.294 1.00 73.81 189 GLY A CA 1
ATOM 1478 C C . GLY A 1 189 ? 20.491 3.906 -16.690 1.00 73.81 189 GLY A C 1
ATOM 1479 O O . GLY A 1 189 ? 19.488 3.975 -17.393 1.00 73.81 189 GLY A O 1
ATOM 1480 N N . LEU A 1 190 ? 21.691 4.340 -17.049 1.00 80.94 190 LEU A N 1
ATOM 1481 C CA . LEU A 1 190 ? 22.055 4.619 -18.425 1.00 80.94 190 LEU A CA 1
ATOM 1482 C C . LEU A 1 190 ? 22.845 3.410 -18.917 1.00 80.94 190 LEU A C 1
ATOM 1484 O O . LEU A 1 190 ? 23.717 2.909 -18.205 1.00 80.94 190 LEU A O 1
ATOM 1488 N N . VAL A 1 191 ? 22.519 2.936 -20.110 1.00 78.44 191 VAL A N 1
ATOM 1489 C CA . VAL A 1 191 ? 23.266 1.882 -20.789 1.00 78.44 191 VAL A CA 1
ATOM 1490 C C . VAL A 1 191 ? 23.657 2.444 -22.151 1.00 78.44 191 VAL A C 1
ATOM 1492 O O . VAL A 1 191 ? 22.782 2.858 -22.905 1.00 78.44 191 VAL A O 1
ATOM 1495 N N . SER A 1 192 ? 24.958 2.496 -22.433 1.00 82.62 192 SER A N 1
ATOM 1496 C CA . SER A 1 192 ? 25.528 2.976 -23.697 1.00 82.62 192 SER A CA 1
ATOM 1497 C C . SER A 1 192 ? 26.560 1.965 -24.199 1.00 82.62 192 SER A C 1
ATOM 1499 O O . SER A 1 192 ? 27.233 1.315 -23.393 1.00 82.62 192 SER A O 1
ATOM 1501 N N . GLY A 1 193 ? 26.629 1.784 -25.515 1.00 84.50 193 GLY A N 1
ATOM 1502 C CA . GLY A 1 193 ? 27.470 0.781 -26.163 1.00 84.50 193 GLY A CA 1
ATOM 1503 C C . GLY A 1 193 ? 26.915 0.367 -27.522 1.00 84.50 193 GLY A C 1
ATOM 1504 O O . GLY A 1 193 ? 25.945 -0.384 -27.584 1.00 84.50 193 GLY A O 1
ATOM 1505 N N . SER A 1 194 ? 27.559 0.788 -28.607 1.00 83.62 194 SER A N 1
ATOM 1506 C CA . SER A 1 194 ? 27.140 0.577 -30.005 1.00 83.62 194 SER A CA 1
ATOM 1507 C C . SER A 1 194 ? 26.996 -0.885 -30.438 1.00 83.62 194 SER A C 1
ATOM 1509 O O . SER A 1 194 ? 26.352 -1.170 -31.446 1.00 83.62 194 SER A O 1
ATOM 1511 N N . GLN A 1 195 ? 27.584 -1.823 -29.694 1.00 85.12 195 GLN A N 1
ATOM 1512 C CA . GLN A 1 195 ? 27.515 -3.262 -29.975 1.00 85.12 195 GLN A CA 1
ATOM 1513 C C . GLN A 1 195 ? 26.723 -4.048 -28.924 1.00 85.12 195 GLN A C 1
ATOM 1515 O O . GLN A 1 195 ? 26.636 -5.274 -29.007 1.00 85.12 195 GLN A O 1
ATOM 1520 N N . LEU A 1 196 ? 26.146 -3.374 -27.927 1.00 88.56 196 LEU A N 1
ATOM 1521 C CA . LEU A 1 196 ? 25.376 -4.046 -26.892 1.00 88.56 196 LEU A CA 1
ATOM 1522 C C . LEU A 1 196 ? 23.942 -4.295 -27.374 1.00 88.56 196 LEU A C 1
ATOM 1524 O O . LEU A 1 196 ? 23.244 -3.407 -27.870 1.00 88.56 196 LEU A O 1
ATOM 1528 N N . ARG A 1 197 ? 23.505 -5.542 -27.198 1.00 89.56 197 ARG A N 1
ATOM 1529 C CA . ARG A 1 197 ? 22.176 -6.018 -27.563 1.00 89.56 197 ARG A CA 1
ATOM 1530 C C . ARG A 1 197 ? 21.525 -6.691 -26.362 1.00 89.56 197 ARG A C 1
ATOM 1532 O O . ARG A 1 197 ? 22.072 -7.636 -25.799 1.00 89.56 197 ARG A O 1
ATOM 1539 N N . ILE A 1 198 ? 20.356 -6.199 -25.979 1.00 91.50 198 ILE A N 1
ATOM 1540 C CA . ILE A 1 198 ? 19.557 -6.716 -24.874 1.00 91.50 198 ILE A CA 1
ATOM 1541 C C . ILE A 1 198 ? 18.430 -7.554 -25.471 1.00 91.50 198 ILE A C 1
ATOM 1543 O O . ILE A 1 198 ? 17.571 -7.025 -26.172 1.00 91.50 198 ILE A O 1
ATOM 1547 N N . HIS A 1 199 ? 18.431 -8.852 -25.181 1.00 91.94 199 HIS A N 1
ATOM 1548 C CA . HIS A 1 199 ? 17.334 -9.752 -25.530 1.00 91.94 199 HIS A CA 1
ATOM 1549 C C . HIS A 1 199 ? 16.317 -9.772 -24.385 1.00 91.94 199 HIS A C 1
ATOM 1551 O O . HIS A 1 199 ? 16.635 -10.169 -23.261 1.00 91.94 199 HIS A O 1
ATOM 1557 N N . LEU A 1 200 ? 15.105 -9.296 -24.657 1.00 90.38 200 LEU A N 1
ATOM 1558 C CA . LEU A 1 200 ? 13.995 -9.278 -23.712 1.00 90.38 200 LEU A CA 1
ATOM 1559 C C . LEU A 1 200 ? 13.345 -10.664 -23.661 1.00 90.38 200 LEU A C 1
ATOM 1561 O O . LEU A 1 200 ? 13.354 -11.420 -24.630 1.00 90.38 200 LEU A O 1
ATOM 1565 N N . LYS A 1 201 ? 12.732 -11.001 -22.521 1.00 84.12 201 LYS A N 1
ATOM 1566 C CA . LYS A 1 201 ? 12.063 -12.301 -22.331 1.00 84.12 201 LYS A CA 1
ATOM 1567 C C . LYS A 1 201 ? 10.892 -12.542 -23.290 1.00 84.12 201 LYS A C 1
ATOM 1569 O O . LYS A 1 201 ? 10.486 -13.683 -23.448 1.00 84.12 201 LYS A O 1
ATOM 1574 N N . HIS A 1 202 ? 10.366 -11.488 -23.908 1.00 85.12 202 HIS A N 1
ATOM 1575 C CA . HIS A 1 202 ? 9.277 -11.561 -24.883 1.00 85.12 202 HIS A CA 1
ATOM 1576 C C . HIS A 1 202 ? 9.780 -11.670 -26.334 1.00 85.12 202 HIS A C 1
ATOM 1578 O O . HIS A 1 202 ? 9.004 -11.516 -27.263 1.00 85.12 202 HIS A O 1
ATOM 1584 N N . GLY A 1 203 ? 11.079 -11.926 -26.544 1.00 85.00 203 GLY A N 1
ATOM 1585 C CA . GLY A 1 203 ? 11.679 -12.085 -27.875 1.00 85.00 203 GLY A CA 1
ATOM 1586 C C . GLY A 1 203 ? 12.145 -10.776 -28.517 1.00 85.00 203 GLY A C 1
ATOM 1587 O O . GLY A 1 203 ? 12.997 -10.800 -29.407 1.00 85.00 203 GLY A O 1
ATOM 1588 N N . ASP A 1 204 ? 11.670 -9.635 -28.018 1.00 87.69 204 ASP A N 1
ATOM 1589 C CA . ASP A 1 204 ? 12.120 -8.319 -28.465 1.00 87.69 204 ASP A CA 1
ATOM 1590 C C . ASP A 1 204 ? 13.607 -8.088 -28.185 1.00 87.69 204 ASP A C 1
ATOM 1592 O O . ASP A 1 204 ? 14.200 -8.614 -27.239 1.00 87.69 204 ASP A O 1
ATOM 1596 N N . THR A 1 205 ? 14.228 -7.262 -29.020 1.00 89.56 205 THR A N 1
ATOM 1597 C CA . THR A 1 205 ? 15.657 -6.973 -28.940 1.00 89.56 205 THR A CA 1
ATOM 1598 C C . THR A 1 205 ? 15.886 -5.466 -28.930 1.00 89.56 205 THR A C 1
ATOM 1600 O O . THR A 1 205 ? 15.512 -4.780 -29.876 1.00 89.56 205 THR A O 1
ATOM 1603 N N . ALA A 1 206 ? 16.533 -4.950 -27.883 1.00 86.62 206 ALA A N 1
ATOM 1604 C CA . ALA A 1 206 ? 16.937 -3.549 -27.795 1.00 86.62 206 ALA A CA 1
ATOM 1605 C C . ALA A 1 206 ? 18.441 -3.411 -28.075 1.00 86.62 206 ALA A C 1
ATOM 1607 O O . ALA A 1 206 ? 19.261 -4.077 -27.442 1.00 86.62 206 ALA A O 1
ATOM 1608 N N . SER A 1 207 ? 18.813 -2.554 -29.024 1.00 85.44 207 SER A N 1
ATOM 1609 C CA . SER A 1 207 ? 20.205 -2.170 -29.291 1.00 85.44 207 SER A CA 1
ATOM 1610 C C . SER A 1 207 ? 20.496 -0.800 -28.691 1.00 85.44 207 SER A C 1
ATOM 1612 O O . SER A 1 207 ? 19.678 0.107 -28.837 1.00 85.44 207 SER A O 1
ATOM 1614 N N . THR A 1 208 ? 21.657 -0.625 -28.064 1.00 83.25 208 THR A N 1
ATOM 1615 C CA . THR A 1 208 ? 22.098 0.689 -27.571 1.00 83.25 208 THR A CA 1
ATOM 1616 C C . THR A 1 208 ? 23.050 1.353 -28.568 1.00 83.25 208 THR A C 1
ATOM 1618 O O . THR A 1 208 ? 23.813 0.673 -29.248 1.00 83.25 208 THR A O 1
ATOM 1621 N N . SER A 1 209 ? 22.996 2.680 -28.683 1.00 78.81 209 SER A N 1
ATOM 1622 C CA . SER A 1 209 ? 23.920 3.491 -29.490 1.00 78.81 209 SER A CA 1
ATOM 1623 C C . SER A 1 209 ? 24.858 4.294 -28.588 1.00 78.81 209 SER A C 1
ATOM 1625 O O . SER A 1 209 ? 24.497 4.596 -27.455 1.00 78.81 209 SER A O 1
ATOM 1627 N N . ASP A 1 210 ? 26.037 4.667 -29.093 1.00 75.94 210 ASP A N 1
ATOM 1628 C CA . ASP A 1 210 ? 27.047 5.432 -28.334 1.00 75.94 210 ASP A CA 1
ATOM 1629 C C . ASP A 1 210 ? 26.736 6.935 -28.217 1.00 75.94 210 ASP A C 1
ATOM 1631 O O . ASP A 1 210 ? 27.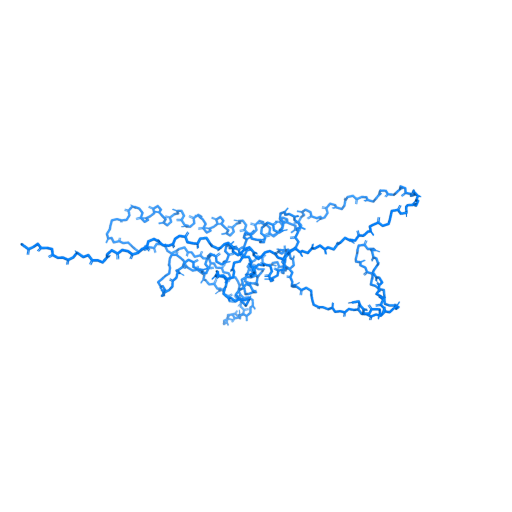484 7.679 -27.586 1.00 75.94 210 ASP A O 1
ATOM 1635 N N . THR A 1 211 ? 25.656 7.411 -28.833 1.00 66.31 211 THR A N 1
ATOM 1636 C CA . THR A 1 211 ? 25.360 8.841 -28.919 1.00 66.31 211 THR A CA 1
ATOM 1637 C C . THR A 1 211 ? 24.699 9.348 -27.636 1.00 66.31 211 THR A C 1
ATOM 1639 O O . THR A 1 211 ? 23.571 8.965 -27.327 1.00 66.31 211 THR A O 1
ATOM 1642 N N . GLU A 1 212 ? 25.388 10.230 -26.907 1.00 57.09 212 GLU A N 1
ATOM 1643 C CA . GLU A 1 212 ? 24.750 11.138 -25.947 1.00 57.09 212 GLU A CA 1
ATOM 1644 C C . GLU A 1 212 ? 23.810 12.073 -26.726 1.00 57.09 212 GLU A C 1
ATOM 1646 O O . GLU A 1 212 ? 24.241 12.732 -27.676 1.00 57.09 212 GLU A O 1
ATOM 1651 N N . VAL A 1 213 ? 22.528 12.090 -26.356 1.00 46.09 213 VAL A N 1
ATOM 1652 C CA . VAL A 1 213 ? 21.536 13.074 -26.820 1.00 46.09 213 VAL A CA 1
ATOM 1653 C C . VAL A 1 213 ? 21.148 13.944 -25.639 1.00 46.09 213 VAL A C 1
ATOM 1655 O O . VAL A 1 213 ? 20.889 13.359 -24.561 1.00 46.09 213 VAL A O 1
#

Radius of gyration: 26.57 Å; Cα contacts (8 Å, |Δi|>4): 189; chains: 1; bounding box: 53×69×77 Å

InterPro domains:
  IPR002815 Spo11/DNA topoisomerase VI subunit A [PR01550] (146-157)
  IPR002815 Spo11/DNA topoisomerase VI subunit A [PR01550] (160-177)
  IPR002815 Spo11/DNA topoisomerase VI subunit A [PR01550] (178-193)
  IPR002815 Spo11/DNA topoisomerase VI subunit A [PTHR10848] (52-206)
  IPR013049 Spo11/DNA topoisomerase VI, subunit A, N-terminal [PF04406] (122-183)
  IPR036078 Spo11/DNA topoisomerase VI subunit A superfamily [SSF56726] (120-199)
  IPR036388 Winged helix-like DNA-binding domain superfamily [G3DSA:1.10.10.10] (41-186)

pLDDT: mean 75.16, std 22.84, range [29.12, 96.94]

Secondary structure (DSSP, 8-state):
---------------------------------------------TTHHHHHHHHHHHHHHHHHHHHHHHHHHHHHHHH--S---PPPEEEEEEEEEEE-TTSSEEEEEEEES---SS-TTHHHHHHHHHHHHHHHHHHTT--EEHHHHHHHTHHHH-SHHHHHHHHHHHHHHTT--GGGGTEEPPP------TT-EEE-TTS-EEEP-S---

Nearest PDB structures (foldseek):
  8urq-assembly1_A  TM=6.762E-01  e=1.500E-04  Saccharomyces cerevisiae S288C
  8uru-assembly1_A  TM=7.110E-01  e=2.383E-04  Saccharomyces cerevisiae S288C
  7akz-assembly1_A  TM=2.816E-01  e=2.217E+00  Pseudomonas aeruginosa PAO1
  6zre-assembly2_B  TM=2.817E-01  e=3.731E+00  Pseudomonas aeruginosa PAO1
  5azs-assembly1_B  TM=2.389E-01  e=3.522E+00  Pseudomonas aeruginosa PAO1

Sequence (213 aa):
MFVDASIDTLLDFDSEVEEFAPEYSQTATFDKSRPSTDSVTPEEDEDGTNATKEATQPLEALVLSFMSQLSEALVVSKRATRSNKSKNVVIELVNRRRISSNGTPAVRVLRYPQRTRGSSAKSIAQLFKVMDLAHNAIAEAVPITKRDIYYHDVKLFKSQAVVDKLIEDLAATFDIRRGDLFIRASSKGLVSGSQLRIHLKHGDTASTSDTEV

Mean predicted aligned error: 15.28 Å

Foldseek 3Di:
DDDDDDDDDDDDPDDDDDDDDDDDDDDDDDDDDDDDDDDDDDDDPPPLPPLLVLQQVVLVVQVCLQVVQVVVLVVCVVPDDDDDDRRKRKDWFFAQVDADPVRGTDIDIQIPPDDDPDHSCLLVVLLVLLSVVLNVCSVVVPADELVNSCVVCVPSQVDSVSSVRSLNSSCRRSVHDSVSSSYDHDDDDDDADQPDWDQDPVRDIDGHYNDDD